Protein AF-X1Q4P9-F1 (afdb_monomer_lite)

Radius of gyration: 25.53 Å; chains: 1; bounding box: 65×40×71 Å

Sequence (264 aa):
RLEMVFVMDPQKDYAVISCSINGQGNSVVSRQYSDYQLISGNWVPTIILMERYEADSNKLLAYDLWNITTIDVNVPEADSFDVSYEDDALIEYRSYLTDEPVMYRYSDIVDTDLLLAERLAFAASEGTQPQNCATISLKYVVSQLGKDVTDSQLAQLVTEPNNNTSLYEMKQFAQDLGLFCRAVKTDIQTLRDLDGCQIILHIPSENHFVVLAGIDNEYVRTIDLASNQFYYRTDLAFFGMDWTEGTALLISNQSIELQGNFTE

Organism: NCBI:txid412755

Secondary structure (DSSP, 8-state):
--EEEEEEEGGGTTEEEEEEEEEETTEEEEEEEEEEEEETTEEEEEEEEEEEEETTT--EEEEEEEE------SPPPTTS---PPPTT-EEEE--SSSSS-EEEE--SSS-HHHHHHHHHHHHHTTTTS---HHHHHHHHHHHHTT----HHHHGGG-BTTTTB--HHHHHHHHHHTT-EEEEEE--HHHHHT--S-EEEEEEGGGTEEEEEEEE-SSEEEEE-TTSSEEEEEEEHHHHHHHSTT-EEEEEESS-----SS-B-

pLDDT: mean 92.3, std 6.84, range [60.09, 98.44]

Structure (mmCIF, N/CA/C/O backbone):
data_AF-X1Q4P9-F1
#
_entry.id   AF-X1Q4P9-F1
#
loop_
_atom_site.group_PDB
_atom_site.id
_atom_site.type_symbol
_atom_site.label_atom_id
_atom_site.label_alt_id
_atom_site.label_comp_id
_atom_site.label_asym_id
_atom_site.label_entity_id
_atom_site.label_seq_id
_atom_site.pdbx_PDB_ins_code
_atom_site.Cartn_x
_atom_site.Cartn_y
_atom_site.Cartn_z
_atom_site.occupancy
_atom_site.B_iso_or_equiv
_atom_site.auth_seq_id
_atom_site.auth_comp_id
_atom_site.auth_asym_id
_atom_site.auth_atom_id
_atom_site.pdbx_PDB_model_num
ATOM 1 N N . ARG A 1 1 ? 21.608 20.231 -16.762 1.00 60.09 1 ARG A N 1
ATOM 2 C CA . ARG A 1 1 ? 20.731 19.904 -17.912 1.00 60.09 1 ARG A CA 1
ATOM 3 C C . ARG A 1 1 ? 21.139 18.522 -18.373 1.00 60.09 1 ARG A C 1
ATOM 5 O O . ARG A 1 1 ? 22.332 18.325 -18.542 1.00 60.09 1 ARG A O 1
ATOM 12 N N . LEU A 1 2 ? 20.197 17.588 -18.478 1.00 80.69 2 LEU A N 1
ATOM 13 C CA . LEU A 1 2 ? 20.491 16.257 -18.994 1.00 80.69 2 LEU A CA 1
ATOM 14 C C . LEU A 1 2 ? 20.621 16.344 -20.518 1.00 80.69 2 LEU A C 1
ATOM 16 O O . LEU A 1 2 ? 19.744 16.893 -21.184 1.00 80.69 2 LEU A O 1
ATOM 20 N N . GLU A 1 3 ? 21.740 15.872 -21.042 1.00 88.12 3 GLU A N 1
ATOM 21 C CA . GLU A 1 3 ? 22.052 15.785 -22.460 1.00 88.12 3 GLU A CA 1
ATOM 22 C C . GLU A 1 3 ? 22.316 14.321 -22.800 1.00 88.12 3 GLU A C 1
ATOM 24 O O . GLU A 1 3 ? 23.049 13.626 -22.095 1.00 88.12 3 GLU A O 1
ATOM 29 N N . MET A 1 4 ? 21.689 13.852 -23.874 1.00 93.19 4 MET A N 1
ATOM 30 C CA . MET A 1 4 ? 21.851 12.495 -24.382 1.00 93.19 4 MET A CA 1
ATOM 31 C C . MET A 1 4 ? 22.292 12.573 -25.836 1.00 93.19 4 MET A C 1
ATOM 33 O O . MET A 1 4 ? 21.653 13.252 -26.640 1.00 93.19 4 MET A O 1
ATOM 37 N N . VAL A 1 5 ? 23.373 11.874 -26.166 1.00 94.75 5 VAL A N 1
ATOM 38 C CA . VAL A 1 5 ? 23.905 11.769 -27.528 1.00 94.75 5 VAL A CA 1
ATOM 39 C C . VAL A 1 5 ? 23.837 10.312 -27.949 1.00 94.75 5 VAL A C 1
ATOM 41 O O . VAL A 1 5 ? 24.246 9.430 -27.196 1.00 94.75 5 VAL A O 1
ATOM 44 N N . PHE A 1 6 ? 23.330 10.069 -29.152 1.00 97.00 6 PHE A N 1
ATOM 45 C CA . PHE A 1 6 ? 23.204 8.740 -29.738 1.00 97.00 6 PHE A CA 1
ATOM 46 C C . PHE A 1 6 ? 23.969 8.690 -31.053 1.00 97.00 6 PHE A C 1
ATOM 48 O O . PHE A 1 6 ? 23.870 9.607 -31.870 1.00 97.00 6 PHE A O 1
ATOM 55 N N . VAL A 1 7 ? 24.694 7.598 -31.272 1.00 97.50 7 VAL A N 1
ATOM 56 C CA . VAL A 1 7 ? 25.267 7.257 -32.573 1.00 97.50 7 VAL A CA 1
ATOM 57 C C . VAL A 1 7 ? 24.498 6.060 -33.110 1.00 97.50 7 VAL A C 1
ATOM 59 O O . VAL A 1 7 ? 24.318 5.068 -32.405 1.00 97.50 7 VAL A O 1
ATOM 62 N N . MET A 1 8 ? 24.022 6.166 -34.347 1.00 97.62 8 MET A N 1
ATOM 63 C CA . MET A 1 8 ? 23.146 5.182 -34.986 1.00 97.62 8 MET A CA 1
ATOM 64 C C . MET A 1 8 ? 23.785 4.648 -36.269 1.00 97.62 8 MET A C 1
ATOM 66 O O . MET A 1 8 ? 24.456 5.397 -36.982 1.00 97.62 8 MET A O 1
ATOM 70 N N . ASP A 1 9 ? 23.560 3.370 -36.570 1.00 96.25 9 ASP A N 1
ATOM 71 C CA . ASP A 1 9 ? 24.035 2.719 -37.793 1.00 96.25 9 ASP A CA 1
ATOM 72 C C . ASP A 1 9 ? 22.918 2.670 -38.856 1.00 96.25 9 ASP A C 1
ATOM 74 O O . ASP A 1 9 ? 21.986 1.868 -38.731 1.00 96.25 9 ASP A O 1
ATOM 78 N N . PRO A 1 10 ? 22.988 3.480 -39.932 1.00 95.69 10 PRO A N 1
ATOM 79 C CA . PRO A 1 10 ? 21.953 3.506 -40.966 1.00 95.69 10 PRO A CA 1
ATOM 80 C C . PRO A 1 10 ? 21.849 2.190 -41.751 1.00 95.69 10 PRO A C 1
ATOM 82 O O . PRO A 1 10 ? 20.840 1.956 -42.409 1.00 95.69 10 PRO A O 1
ATOM 85 N N . GLN A 1 11 ? 22.860 1.316 -41.697 1.00 95.31 11 GLN A N 1
ATOM 86 C CA . GLN A 1 11 ? 22.804 -0.002 -42.340 1.00 95.31 11 GLN A CA 1
ATOM 87 C C . GLN A 1 11 ? 22.020 -1.026 -41.512 1.00 95.31 11 GLN A C 1
ATOM 89 O O . GLN A 1 11 ? 21.660 -2.082 -42.031 1.00 95.31 11 GLN A O 1
ATOM 94 N N . LYS A 1 12 ? 21.748 -0.719 -40.239 1.00 94.44 12 LYS A N 1
ATOM 95 C CA . LYS A 1 12 ? 20.998 -1.566 -39.306 1.00 94.44 12 LYS A CA 1
ATOM 96 C C . LYS A 1 12 ? 19.707 -0.895 -38.859 1.00 94.44 12 LYS A C 1
ATOM 98 O O . LYS A 1 12 ? 19.393 -0.890 -37.676 1.00 94.44 12 LYS A O 1
ATOM 103 N N . ASP A 1 13 ? 18.999 -0.280 -39.803 1.00 94.69 13 ASP A N 1
ATOM 104 C CA . ASP A 1 13 ? 17.748 0.442 -39.535 1.00 94.69 13 ASP A CA 1
ATOM 105 C C . ASP A 1 13 ? 17.888 1.463 -38.389 1.00 94.69 13 ASP A C 1
ATOM 107 O O . ASP A 1 13 ? 17.067 1.557 -37.483 1.00 94.69 13 ASP A O 1
ATOM 111 N N . TYR A 1 14 ? 19.007 2.197 -38.398 1.00 95.31 14 TYR A N 1
ATOM 112 C CA . TYR A 1 14 ? 19.355 3.186 -37.376 1.00 95.31 14 TYR A CA 1
ATOM 113 C C . TYR A 1 14 ? 19.480 2.621 -35.948 1.00 95.31 14 TYR A C 1
ATOM 115 O O . TYR A 1 14 ? 19.329 3.363 -34.976 1.00 95.31 14 TYR A O 1
ATOM 123 N N . ALA A 1 15 ? 19.839 1.341 -35.794 1.00 95.81 15 ALA A N 1
ATOM 124 C CA . ALA A 1 15 ? 20.172 0.767 -34.492 1.00 95.81 15 ALA A CA 1
ATOM 125 C C . ALA A 1 15 ? 21.277 1.572 -33.776 1.00 95.81 15 ALA A C 1
ATOM 127 O O . ALA A 1 15 ? 22.268 1.992 -34.383 1.00 95.81 15 ALA A O 1
ATOM 128 N N . VAL A 1 16 ? 21.103 1.791 -32.469 1.00 96.62 16 VAL A N 1
ATOM 129 C CA . VAL A 1 16 ? 21.986 2.630 -31.637 1.00 96.62 16 VAL A CA 1
ATOM 130 C C . VAL A 1 16 ? 23.292 1.907 -31.328 1.00 96.62 16 VAL A C 1
ATOM 132 O O . VAL A 1 16 ? 23.294 1.052 -30.463 1.00 96.62 16 VAL A O 1
ATOM 135 N N . ILE A 1 17 ? 24.418 2.294 -31.925 1.00 97.44 17 ILE A N 1
ATOM 136 C CA . ILE A 1 17 ? 25.733 1.678 -31.653 1.00 97.44 17 ILE A CA 1
ATOM 137 C C . ILE A 1 17 ? 26.437 2.262 -30.424 1.00 97.44 17 ILE A C 1
ATOM 139 O O . ILE A 1 17 ? 27.263 1.599 -29.797 1.00 97.44 17 ILE A O 1
ATOM 143 N N . SER A 1 18 ? 26.098 3.493 -30.039 1.00 97.06 18 SER A N 1
ATOM 144 C CA . SER A 1 18 ? 26.528 4.054 -28.761 1.00 97.06 18 SER A CA 1
ATOM 145 C C . SER A 1 18 ? 25.582 5.133 -28.249 1.00 97.06 18 SER A C 1
ATOM 147 O O . SER A 1 18 ? 24.869 5.790 -29.010 1.00 97.06 18 SER A O 1
ATOM 149 N N . CYS A 1 19 ? 25.574 5.309 -26.933 1.00 96.31 19 CYS A N 1
ATOM 150 C CA . CYS A 1 19 ? 24.825 6.349 -26.245 1.00 96.31 19 CYS A CA 1
ATOM 151 C C . CYS A 1 19 ? 25.685 6.937 -25.125 1.00 96.31 19 CYS A C 1
ATOM 153 O O . CYS A 1 19 ? 26.252 6.185 -24.336 1.00 96.31 19 CYS A O 1
ATOM 155 N N . SER A 1 20 ? 25.749 8.262 -25.021 1.00 93.56 20 SER A N 1
ATOM 156 C CA . SER A 1 20 ? 26.347 8.944 -23.872 1.00 93.56 20 SER A CA 1
ATOM 157 C C . SER A 1 20 ? 25.333 9.858 -23.201 1.00 93.56 20 SER A C 1
ATOM 159 O O . SER A 1 20 ? 24.661 10.638 -23.879 1.00 93.56 20 SER A O 1
ATOM 161 N N . ILE A 1 21 ? 25.255 9.788 -21.875 1.00 92.38 21 ILE A N 1
ATOM 162 C CA . ILE A 1 21 ? 24.364 10.601 -21.049 1.00 92.38 21 ILE A CA 1
ATOM 163 C C . ILE A 1 21 ? 25.215 11.464 -20.119 1.00 92.38 21 ILE A C 1
ATOM 165 O O . ILE A 1 21 ? 25.918 10.948 -19.248 1.00 92.38 21 ILE A O 1
ATOM 169 N N . ASN A 1 22 ? 25.100 12.780 -20.288 1.00 84.75 22 ASN A N 1
ATOM 170 C CA . ASN A 1 22 ? 25.705 13.798 -19.437 1.00 84.75 22 ASN A CA 1
ATOM 171 C C . ASN A 1 22 ? 24.588 14.464 -18.634 1.00 84.75 22 ASN A C 1
ATOM 173 O O . ASN A 1 22 ? 23.683 15.052 -19.223 1.00 84.75 22 ASN A O 1
ATOM 177 N N . GLY A 1 23 ? 24.606 14.411 -17.301 1.00 67.06 23 GLY A N 1
ATOM 178 C CA . GLY A 1 23 ? 23.594 15.174 -16.557 1.00 67.06 23 GLY A CA 1
ATOM 179 C C . GLY A 1 23 ? 23.322 14.815 -15.108 1.00 67.06 23 GLY A C 1
ATOM 180 O O . GLY A 1 23 ? 22.549 15.537 -14.481 1.00 67.06 23 GLY A O 1
ATOM 181 N N . GLN A 1 24 ? 23.924 13.757 -14.563 1.00 60.53 24 GLN A N 1
ATOM 182 C CA . GLN A 1 24 ? 23.785 13.415 -13.146 1.00 60.53 24 GLN A CA 1
ATOM 183 C C . GLN A 1 24 ? 25.126 13.586 -12.420 1.00 60.53 24 GLN A C 1
ATOM 185 O O . GLN A 1 24 ? 26.024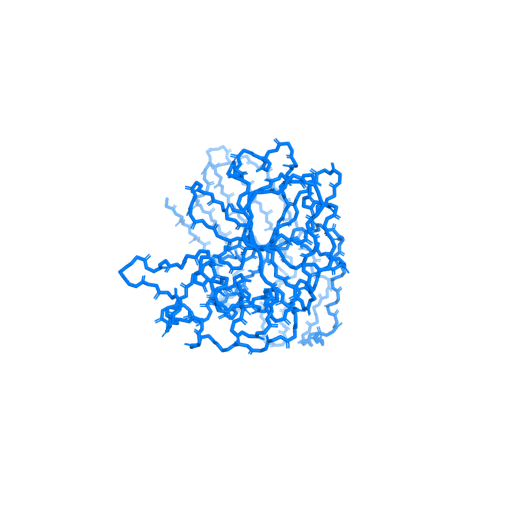 12.749 -12.523 1.00 60.53 24 GLN A O 1
ATOM 190 N N . GLY A 1 25 ? 25.264 14.696 -11.685 1.00 72.69 25 GLY A N 1
ATOM 191 C CA . GLY A 1 25 ? 26.474 15.018 -10.920 1.00 72.69 25 GLY A CA 1
ATOM 192 C C . GLY A 1 25 ? 27.724 15.198 -11.792 1.00 72.69 25 GLY A C 1
ATOM 193 O O . GLY A 1 25 ? 27.625 15.583 -12.954 1.00 72.69 25 GLY A O 1
ATOM 194 N N . ASN A 1 26 ? 28.903 14.906 -11.229 1.00 84.06 26 ASN A N 1
ATOM 195 C CA . ASN A 1 26 ? 30.188 14.930 -11.942 1.00 84.06 26 ASN A CA 1
ATOM 196 C C . ASN A 1 26 ? 30.464 13.602 -12.676 1.00 84.06 26 ASN A C 1
ATOM 198 O O . ASN A 1 26 ? 31.550 13.036 -12.559 1.00 84.06 26 ASN A O 1
ATOM 202 N N . SER A 1 27 ? 29.458 13.039 -13.355 1.00 88.56 27 SER A N 1
ATOM 203 C CA . SER A 1 27 ? 29.601 11.743 -14.023 1.00 88.56 27 SER A CA 1
ATOM 204 C C . SER A 1 27 ? 28.997 11.699 -15.423 1.00 88.56 27 SER A C 1
ATOM 206 O O . SER A 1 27 ? 27.989 12.349 -15.711 1.00 88.56 27 SER A O 1
ATOM 208 N N . VAL A 1 28 ? 29.637 10.904 -16.277 1.00 92.31 28 VAL A N 1
ATOM 209 C CA . VAL A 1 28 ? 29.232 10.603 -17.651 1.00 92.31 28 VAL A CA 1
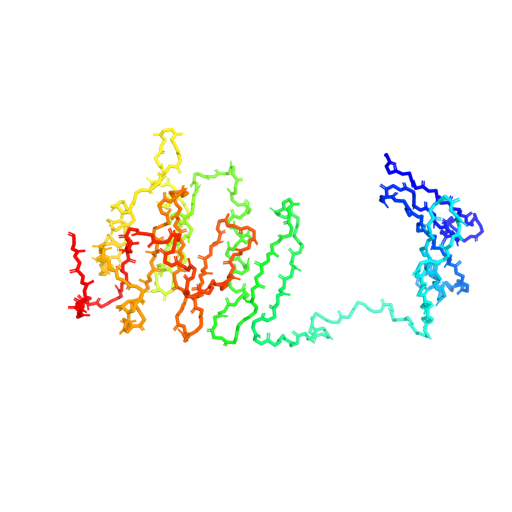ATOM 210 C C . VAL A 1 28 ? 28.992 9.108 -17.753 1.00 92.31 28 VAL A C 1
ATOM 212 O O . VAL A 1 28 ? 29.856 8.320 -17.371 1.00 92.31 28 VAL A O 1
ATOM 215 N N . VAL A 1 29 ? 27.836 8.705 -18.278 1.00 94.25 29 VAL A N 1
ATOM 216 C CA . VAL A 1 29 ? 27.556 7.295 -18.583 1.00 94.25 29 VAL A CA 1
ATOM 217 C C . VAL A 1 29 ? 27.666 7.090 -20.085 1.00 94.25 29 VAL A C 1
ATOM 219 O O . VAL A 1 29 ? 26.977 7.761 -20.850 1.00 94.25 29 VAL A O 1
ATOM 222 N N . SER A 1 30 ? 28.515 6.156 -20.496 1.00 95.12 30 SER A N 1
ATOM 223 C CA . SER A 1 30 ? 28.696 5.710 -21.874 1.00 95.12 30 SER A CA 1
ATOM 224 C C . SER A 1 30 ? 28.170 4.286 -22.016 1.00 95.12 30 SER A C 1
ATOM 226 O O . SER A 1 30 ? 28.408 3.440 -21.155 1.00 95.12 30 SER A O 1
ATOM 228 N N . ARG A 1 31 ? 27.450 4.015 -23.100 1.00 97.44 31 ARG A N 1
ATOM 229 C CA . ARG A 1 31 ? 27.011 2.676 -23.491 1.00 97.44 31 ARG A CA 1
ATOM 230 C C . ARG A 1 31 ? 27.449 2.406 -24.918 1.00 97.44 31 ARG A C 1
ATOM 232 O O . ARG A 1 31 ? 27.240 3.253 -25.787 1.00 97.44 31 ARG A O 1
ATOM 239 N N . GLN A 1 32 ? 28.026 1.239 -25.158 1.00 98.00 32 GLN A N 1
ATOM 240 C CA . GLN A 1 32 ? 28.379 0.752 -26.487 1.00 98.00 32 GLN A CA 1
ATOM 241 C C . GLN A 1 32 ? 27.643 -0.552 -26.757 1.00 98.00 32 GLN A C 1
ATOM 243 O O . GLN A 1 32 ? 27.576 -1.426 -25.894 1.00 98.00 32 GLN A O 1
ATOM 248 N N . TYR A 1 33 ? 27.114 -0.671 -27.966 1.00 97.94 33 TYR A N 1
ATOM 249 C CA . TYR A 1 33 ? 26.314 -1.801 -28.406 1.00 97.94 33 TYR A CA 1
ATOM 250 C C . TYR A 1 33 ? 26.989 -2.417 -29.626 1.00 97.94 33 TYR A C 1
ATOM 252 O O . TYR A 1 33 ? 27.337 -1.719 -30.582 1.00 97.94 33 TYR A O 1
ATOM 260 N N . SER A 1 34 ? 27.223 -3.723 -29.588 1.00 97.38 34 SER A N 1
ATOM 261 C CA . SER A 1 34 ? 27.970 -4.419 -30.634 1.00 97.38 34 SER A CA 1
ATOM 262 C C . SER A 1 34 ? 27.474 -5.849 -30.836 1.00 97.38 34 SER A C 1
ATOM 264 O O . SER A 1 34 ? 26.566 -6.305 -30.142 1.00 97.38 34 SER A O 1
ATOM 266 N N . ASP A 1 35 ? 28.047 -6.514 -31.843 1.00 96.88 35 ASP A N 1
ATOM 267 C CA . ASP A 1 35 ? 27.696 -7.879 -32.257 1.00 96.88 35 ASP A CA 1
ATOM 268 C C . ASP A 1 35 ? 26.198 -8.056 -32.574 1.00 96.88 35 ASP A C 1
ATOM 270 O O . ASP A 1 35 ? 25.504 -8.955 -32.120 1.00 96.88 35 ASP A O 1
ATOM 274 N N . TYR A 1 36 ? 25.667 -7.129 -33.370 1.00 96.75 36 TYR A N 1
ATOM 275 C CA . TYR A 1 36 ? 24.258 -7.128 -33.742 1.00 96.75 36 TYR A CA 1
ATOM 276 C C . TYR A 1 36 ? 23.827 -8.380 -34.501 1.00 96.75 36 TYR A C 1
ATOM 278 O O . TYR A 1 36 ? 24.425 -8.739 -35.518 1.00 96.75 36 TYR A O 1
ATOM 286 N N . GLN A 1 37 ? 22.693 -8.934 -34.085 1.00 95.50 37 GLN A N 1
ATOM 287 C CA . GLN A 1 37 ? 22.006 -10.022 -34.768 1.00 95.50 37 GLN A CA 1
ATOM 288 C C . GLN A 1 37 ? 20.609 -9.578 -35.207 1.00 95.50 37 GLN A C 1
ATOM 290 O O . GLN A 1 37 ? 19.938 -8.811 -34.517 1.00 95.50 37 GLN A O 1
ATOM 295 N N . LEU A 1 38 ? 20.175 -10.046 -36.379 1.00 94.69 38 LEU A N 1
ATOM 296 C CA . LEU A 1 38 ? 18.825 -9.801 -36.878 1.00 94.69 38 LEU A CA 1
ATOM 297 C C . LEU A 1 38 ? 17.886 -10.875 -36.321 1.00 94.69 38 LEU A C 1
ATOM 299 O O . LEU A 1 38 ? 17.948 -12.031 -36.740 1.00 94.69 38 LEU A O 1
ATOM 303 N N . ILE A 1 39 ? 17.022 -10.493 -35.384 1.00 92.88 39 ILE A N 1
ATOM 304 C CA . ILE A 1 39 ? 16.156 -11.401 -34.629 1.00 92.88 39 ILE A CA 1
ATOM 305 C C . ILE A 1 39 ? 14.706 -10.941 -34.772 1.00 92.88 39 ILE A C 1
ATOM 307 O O . ILE A 1 39 ? 14.357 -9.819 -34.408 1.00 92.88 39 ILE A O 1
ATOM 311 N N . SER A 1 40 ? 13.858 -11.791 -35.362 1.00 90.31 40 SER A N 1
ATOM 312 C CA . SER A 1 40 ? 12.459 -11.464 -35.695 1.00 90.31 40 SER A CA 1
ATOM 313 C C . SER A 1 40 ? 12.292 -10.111 -36.405 1.00 90.31 40 SER A C 1
ATOM 315 O O . SER A 1 40 ? 11.351 -9.370 -36.146 1.00 90.31 40 SER A O 1
ATOM 317 N N . GLY A 1 41 ? 13.232 -9.779 -37.297 1.00 91.38 41 GLY A N 1
ATOM 318 C CA . GLY A 1 41 ? 13.230 -8.527 -38.061 1.00 91.38 41 GLY A CA 1
ATOM 319 C C . GLY A 1 41 ? 13.812 -7.309 -37.335 1.00 91.38 41 GLY A C 1
ATOM 320 O O . GLY A 1 41 ? 13.908 -6.257 -37.954 1.00 91.38 41 GLY A O 1
ATOM 321 N N . ASN A 1 42 ? 14.251 -7.444 -36.080 1.00 91.88 42 ASN A N 1
ATOM 322 C CA . ASN A 1 42 ? 14.853 -6.363 -35.300 1.00 91.88 42 ASN A CA 1
ATOM 323 C C . ASN A 1 42 ? 16.364 -6.573 -35.144 1.00 91.88 42 ASN A C 1
ATOM 325 O O . ASN A 1 42 ? 16.823 -7.691 -34.909 1.00 91.88 42 ASN A O 1
ATOM 329 N N . TRP A 1 43 ? 17.146 -5.500 -35.251 1.00 95.75 43 TRP A N 1
ATOM 330 C CA . TRP A 1 43 ? 18.579 -5.530 -34.960 1.00 95.75 43 TRP A CA 1
ATOM 331 C C . TRP A 1 43 ? 18.811 -5.445 -33.451 1.00 95.75 43 TRP A C 1
ATOM 333 O O . TRP A 1 43 ? 18.624 -4.389 -32.851 1.00 95.75 43 TRP A O 1
ATOM 343 N N . VAL A 1 44 ? 19.250 -6.547 -32.842 1.00 95.06 44 VAL A N 1
ATOM 344 C CA . VAL A 1 44 ? 19.484 -6.645 -31.394 1.00 95.06 44 VAL A CA 1
ATOM 345 C C . VAL A 1 44 ? 20.986 -6.771 -31.123 1.00 95.06 44 VAL A C 1
ATOM 347 O O . VAL A 1 44 ? 21.619 -7.648 -31.715 1.00 95.06 44 VAL A O 1
ATOM 350 N N . PRO A 1 45 ? 21.592 -5.921 -30.272 1.00 97.00 45 PRO A N 1
ATOM 351 C CA . PRO A 1 45 ? 22.986 -6.091 -29.875 1.00 97.00 45 PRO A CA 1
ATOM 352 C C . PRO A 1 45 ? 23.111 -7.254 -28.891 1.00 97.00 45 PRO A C 1
ATOM 354 O O . PRO A 1 45 ? 22.349 -7.320 -27.929 1.00 97.00 45 PRO A O 1
ATOM 357 N N . THR A 1 46 ? 24.079 -8.144 -29.094 1.00 97.12 46 THR A N 1
ATOM 358 C CA . THR A 1 46 ? 24.372 -9.225 -28.136 1.00 97.12 46 THR A CA 1
ATOM 359 C C . THR A 1 46 ? 25.461 -8.841 -27.141 1.00 97.12 46 THR A C 1
ATOM 361 O O . THR A 1 46 ? 25.590 -9.478 -26.100 1.00 97.12 46 THR A O 1
ATOM 364 N N . ILE A 1 47 ? 26.224 -7.777 -27.407 1.00 97.75 47 ILE A N 1
ATOM 365 C CA . ILE A 1 47 ? 27.238 -7.261 -26.488 1.00 97.75 47 ILE A CA 1
ATOM 366 C C . ILE A 1 47 ? 26.901 -5.820 -26.119 1.00 97.75 47 ILE A C 1
ATOM 368 O O . ILE A 1 47 ? 26.825 -4.949 -26.991 1.00 97.75 47 ILE A O 1
ATOM 372 N N . ILE A 1 48 ? 26.755 -5.563 -24.818 1.00 98.06 48 ILE A N 1
ATOM 373 C CA . ILE A 1 48 ? 26.494 -4.231 -24.265 1.00 98.06 48 ILE A CA 1
ATOM 374 C C . ILE A 1 48 ? 27.576 -3.908 -23.239 1.00 98.06 48 ILE A C 1
ATOM 376 O O . ILE A 1 48 ? 27.658 -4.546 -22.195 1.00 98.06 48 ILE A O 1
ATOM 380 N N . LEU A 1 49 ? 28.396 -2.903 -23.528 1.00 97.88 49 LEU A N 1
ATOM 381 C CA . LEU A 1 49 ? 29.363 -2.351 -22.584 1.00 97.88 49 LEU A CA 1
ATOM 382 C C . LEU A 1 49 ? 28.785 -1.071 -21.992 1.00 97.88 49 LEU A C 1
ATOM 384 O O . LEU A 1 49 ? 28.433 -0.151 -22.728 1.00 97.88 49 LEU A O 1
ATOM 388 N N . MET A 1 50 ? 28.709 -0.999 -20.670 1.00 97.69 50 MET A N 1
ATOM 389 C CA . MET A 1 50 ? 28.294 0.189 -19.938 1.00 97.69 50 MET A CA 1
ATOM 390 C C . MET A 1 50 ? 29.452 0.669 -19.080 1.00 97.69 50 MET A C 1
ATOM 392 O O . MET A 1 50 ? 30.030 -0.099 -18.322 1.00 97.69 50 MET A O 1
ATOM 396 N N . GLU A 1 51 ? 29.779 1.947 -19.172 1.00 96.75 51 GLU A N 1
ATOM 397 C CA . GLU A 1 51 ? 30.881 2.553 -18.438 1.00 96.75 51 GLU A CA 1
ATOM 398 C C . GLU A 1 51 ? 30.421 3.868 -17.828 1.00 96.75 51 GLU A C 1
ATOM 400 O O . GLU A 1 51 ? 29.710 4.657 -18.453 1.00 96.75 51 GLU A O 1
ATOM 405 N N . ARG A 1 52 ? 30.845 4.125 -16.595 1.00 95.19 52 ARG A N 1
ATOM 406 C CA . ARG A 1 52 ? 30.626 5.398 -15.917 1.00 95.19 52 ARG A CA 1
ATOM 407 C C . ARG A 1 52 ? 31.965 6.045 -15.636 1.00 95.19 52 ARG A C 1
ATOM 409 O O . ARG A 1 52 ? 32.802 5.445 -14.968 1.00 95.19 52 ARG A O 1
ATOM 416 N N . TYR A 1 53 ? 32.126 7.281 -16.074 1.00 94.19 53 TYR A N 1
ATOM 417 C CA . TYR A 1 53 ? 33.328 8.082 -15.900 1.00 94.19 53 TYR A CA 1
ATOM 418 C C . TYR A 1 53 ? 33.054 9.288 -15.003 1.00 94.19 53 TYR A C 1
ATOM 420 O O . TYR A 1 53 ? 31.935 9.795 -14.966 1.00 94.19 53 TYR A O 1
ATOM 428 N N . GLU A 1 54 ? 34.073 9.760 -14.294 1.00 92.88 54 GLU A N 1
ATOM 429 C CA . GLU A 1 54 ? 34.084 11.095 -13.696 1.00 92.88 54 GLU A CA 1
ATOM 430 C C . GLU A 1 54 ? 34.285 12.132 -14.807 1.00 92.88 54 GLU A C 1
ATOM 432 O O . GLU A 1 54 ? 35.206 11.986 -15.613 1.00 92.88 54 GLU A O 1
ATOM 437 N N . ALA A 1 55 ? 33.430 13.156 -14.878 1.00 87.50 55 ALA A N 1
ATOM 438 C CA . ALA A 1 55 ? 33.366 14.024 -16.058 1.00 87.50 55 ALA A CA 1
ATOM 439 C C . ALA A 1 55 ? 34.631 14.880 -16.246 1.00 87.50 55 ALA A C 1
ATOM 441 O O . ALA A 1 55 ? 35.091 15.048 -17.373 1.00 87.50 55 ALA A O 1
ATOM 442 N N . ASP A 1 56 ? 35.221 15.372 -15.152 1.00 88.25 56 ASP A N 1
ATOM 443 C CA . ASP A 1 56 ? 36.386 16.266 -15.212 1.00 88.25 56 ASP A CA 1
ATOM 444 C C . ASP A 1 56 ? 37.706 15.534 -15.489 1.00 88.25 56 ASP A C 1
ATOM 446 O O . ASP A 1 56 ? 38.573 16.037 -16.204 1.00 88.25 56 ASP A O 1
ATOM 450 N N . SER A 1 57 ? 37.891 14.353 -14.893 1.00 91.94 57 SER A N 1
ATOM 451 C CA . SER A 1 57 ? 39.160 13.615 -14.944 1.00 91.94 57 SER A CA 1
ATOM 452 C C . SER A 1 57 ? 39.168 12.487 -15.974 1.00 91.94 57 SER A C 1
ATOM 454 O O . SER A 1 57 ? 40.222 11.905 -16.237 1.00 91.94 57 SER A O 1
ATOM 456 N N . ASN A 1 58 ? 37.999 12.148 -16.530 1.00 90.44 58 ASN A N 1
ATOM 457 C CA . ASN A 1 58 ? 37.775 10.965 -17.357 1.00 90.44 58 ASN A CA 1
ATOM 458 C C . ASN A 1 58 ? 38.186 9.649 -16.662 1.00 90.44 58 ASN A C 1
ATOM 460 O O . ASN A 1 58 ? 38.530 8.657 -17.307 1.00 90.44 58 ASN A O 1
ATOM 464 N N . LYS A 1 59 ? 38.185 9.627 -15.325 1.00 94.38 59 LYS A N 1
ATOM 465 C CA . LYS A 1 59 ? 38.472 8.424 -14.544 1.00 94.38 59 LYS A CA 1
ATOM 466 C C . LYS A 1 59 ? 37.288 7.464 -14.622 1.00 94.38 59 LYS A C 1
ATOM 468 O O . LYS A 1 59 ? 36.171 7.846 -14.287 1.00 94.38 59 LYS A O 1
ATOM 473 N N . LEU A 1 60 ? 37.538 6.206 -14.980 1.00 95.94 60 LEU A N 1
ATOM 474 C CA . LEU A 1 60 ? 36.526 5.150 -14.915 1.00 95.94 60 LEU A CA 1
ATOM 475 C C . LEU A 1 60 ? 36.116 4.899 -13.452 1.00 95.94 60 LEU A C 1
ATOM 477 O O . LEU A 1 60 ? 36.952 4.596 -12.599 1.00 95.94 60 LEU A O 1
ATOM 481 N N . LEU A 1 61 ? 34.825 5.043 -13.169 1.00 94.06 61 LEU A N 1
ATOM 482 C CA . LEU A 1 61 ? 34.211 4.854 -11.854 1.00 94.06 61 LEU A CA 1
ATOM 483 C C . LEU A 1 61 ? 33.544 3.484 -11.718 1.00 94.06 61 LEU A C 1
ATOM 485 O O . LEU A 1 61 ? 33.530 2.923 -10.627 1.00 94.06 61 LEU A O 1
ATOM 489 N N . ALA A 1 62 ? 32.947 2.977 -12.796 1.00 94.50 62 ALA A N 1
ATOM 490 C CA . ALA A 1 62 ? 32.299 1.669 -12.845 1.00 94.50 62 ALA A CA 1
ATOM 491 C C . ALA A 1 62 ? 32.198 1.189 -14.296 1.00 94.50 62 ALA A C 1
ATOM 493 O O . ALA A 1 62 ? 32.116 2.018 -15.204 1.00 94.50 62 ALA A O 1
ATOM 494 N N . TYR A 1 63 ? 32.157 -0.125 -14.500 1.00 96.56 63 TYR A N 1
ATOM 495 C CA . TYR A 1 63 ? 31.805 -0.717 -15.785 1.00 96.56 63 TYR A CA 1
ATOM 496 C C . TYR A 1 63 ? 30.994 -1.996 -15.585 1.00 96.56 63 TYR A C 1
ATOM 498 O O . TYR A 1 63 ? 31.091 -2.636 -14.538 1.00 96.56 63 TYR A O 1
ATOM 506 N N . ASP A 1 64 ? 30.219 -2.346 -16.601 1.00 97.50 64 ASP A N 1
ATOM 507 C CA . ASP A 1 64 ? 29.491 -3.601 -16.708 1.00 97.50 64 ASP A CA 1
ATOM 508 C C . ASP A 1 64 ? 29.507 -4.062 -18.174 1.00 97.50 64 ASP A C 1
ATOM 510 O O . ASP A 1 64 ? 29.501 -3.236 -19.091 1.00 97.50 64 ASP A O 1
ATOM 514 N N . LEU A 1 65 ? 29.571 -5.373 -18.398 1.00 97.31 65 LEU A N 1
ATOM 515 C CA . LEU A 1 65 ? 29.631 -5.977 -19.727 1.00 97.31 65 LEU A CA 1
ATOM 516 C C . LEU A 1 65 ? 28.614 -7.105 -19.814 1.00 97.31 65 LEU A C 1
ATOM 518 O O . LEU A 1 65 ? 28.773 -8.155 -19.192 1.00 97.31 65 LEU A O 1
ATOM 522 N N . TRP A 1 66 ? 27.599 -6.907 -20.641 1.00 97.50 66 TRP A N 1
ATOM 523 C CA . TRP A 1 66 ? 26.598 -7.923 -20.912 1.00 97.50 66 TRP A CA 1
ATOM 524 C C . TRP A 1 66 ? 26.965 -8.657 -22.191 1.00 97.50 66 TRP A C 1
ATOM 526 O O . TRP A 1 66 ? 27.215 -8.034 -23.223 1.00 97.50 66 TRP A O 1
ATOM 536 N N . ASN A 1 67 ? 26.986 -9.984 -22.105 1.00 97.25 67 ASN A N 1
ATOM 537 C CA . ASN A 1 67 ? 27.137 -10.878 -23.243 1.00 97.25 67 ASN A CA 1
ATOM 538 C C . ASN A 1 67 ? 25.900 -11.777 -23.321 1.00 97.25 67 ASN A C 1
ATOM 540 O O . ASN A 1 67 ? 25.741 -12.714 -22.537 1.00 97.25 67 ASN A O 1
ATOM 544 N N . ILE A 1 68 ? 25.009 -11.441 -24.243 1.00 95.38 68 ILE A N 1
ATOM 545 C CA . ILE A 1 68 ? 23.741 -12.115 -24.477 1.00 95.38 68 ILE A CA 1
ATOM 546 C C . ILE A 1 68 ? 24.012 -13.298 -25.404 1.00 95.38 68 ILE A C 1
ATOM 548 O O . ILE A 1 68 ? 24.268 -13.144 -26.595 1.00 95.38 68 ILE A O 1
ATOM 552 N N . THR A 1 69 ? 23.961 -14.500 -24.841 1.00 93.00 69 THR A N 1
ATOM 553 C CA . THR A 1 69 ? 24.298 -15.741 -25.552 1.00 93.00 69 THR A CA 1
ATOM 554 C C . THR A 1 69 ? 23.123 -16.335 -26.318 1.00 93.00 69 THR A C 1
ATOM 556 O O . THR A 1 69 ? 23.327 -17.089 -27.268 1.00 93.00 69 THR A O 1
ATOM 559 N N . THR A 1 70 ? 21.896 -16.021 -25.902 1.00 89.75 70 THR A N 1
ATOM 560 C CA . THR A 1 70 ? 20.656 -16.533 -26.490 1.00 89.75 70 THR A CA 1
ATOM 561 C C . THR A 1 70 ? 19.561 -15.482 -26.381 1.00 89.75 70 THR A C 1
ATOM 563 O O . THR A 1 70 ? 19.514 -14.725 -25.413 1.00 89.75 70 THR A O 1
ATOM 566 N N . ILE A 1 71 ? 18.699 -15.424 -27.395 1.00 88.50 71 ILE A N 1
ATOM 567 C CA . ILE A 1 71 ? 17.528 -14.549 -27.431 1.00 88.50 71 ILE A CA 1
ATOM 568 C C . ILE A 1 71 ? 16.347 -15.408 -27.870 1.00 88.50 71 ILE A C 1
ATOM 570 O O . ILE A 1 71 ? 16.372 -15.979 -28.962 1.00 88.50 71 ILE A O 1
ATOM 574 N N . ASP A 1 72 ? 15.337 -15.505 -27.009 1.00 86.81 72 ASP A N 1
ATOM 575 C CA . ASP A 1 72 ? 14.046 -16.095 -27.346 1.00 86.81 72 ASP A CA 1
ATOM 576 C C . ASP A 1 72 ? 13.077 -14.976 -27.743 1.00 86.81 72 ASP A C 1
ATOM 578 O O . ASP A 1 72 ? 12.995 -13.937 -27.089 1.00 86.81 72 ASP A O 1
ATOM 582 N N . VAL A 1 73 ? 12.389 -15.175 -28.862 1.00 87.38 73 VAL A N 1
ATOM 583 C CA . VAL A 1 73 ? 11.429 -14.221 -29.436 1.00 87.38 73 VAL A CA 1
ATOM 584 C C . VAL A 1 73 ? 9.992 -14.566 -29.088 1.00 87.38 73 VAL A C 1
ATOM 586 O O . VAL A 1 73 ? 9.083 -13.799 -29.407 1.00 87.38 73 VAL A O 1
ATOM 589 N N . ASN A 1 74 ? 9.775 -15.731 -28.484 1.00 86.12 74 ASN A N 1
ATOM 590 C CA . ASN A 1 74 ? 8.474 -16.099 -27.977 1.00 86.12 74 ASN A CA 1
ATOM 591 C C . ASN A 1 74 ? 8.173 -15.220 -26.769 1.00 86.12 74 ASN A C 1
ATOM 593 O O . ASN A 1 74 ? 9.003 -15.075 -25.873 1.00 86.12 74 ASN A O 1
ATOM 597 N N . VAL A 1 75 ? 6.978 -14.629 -26.761 1.00 79.62 75 VAL A N 1
ATOM 598 C CA . VAL A 1 75 ? 6.455 -13.991 -25.555 1.00 79.62 75 VAL A CA 1
ATOM 599 C C . VAL A 1 75 ? 6.364 -15.095 -24.505 1.00 79.62 75 VAL A C 1
ATOM 601 O O . VAL A 1 75 ? 5.654 -16.074 -24.757 1.00 79.62 75 VAL A O 1
ATOM 604 N N . PRO A 1 76 ? 7.098 -14.992 -23.387 1.00 79.94 76 PRO A N 1
ATOM 605 C CA . PRO A 1 76 ? 7.032 -16.008 -22.352 1.00 79.94 76 PRO A CA 1
ATOM 606 C C . PRO A 1 76 ? 5.585 -16.112 -21.857 1.00 79.94 76 PRO A C 1
ATOM 608 O O . PRO A 1 76 ? 4.878 -15.100 -21.800 1.00 79.94 76 PRO A O 1
ATOM 611 N N . GLU A 1 77 ? 5.113 -17.326 -21.566 1.00 80.38 77 GLU A N 1
ATOM 612 C CA . GLU A 1 77 ? 3.764 -17.506 -21.021 1.00 80.38 77 GLU A CA 1
ATOM 613 C C . GLU A 1 77 ? 3.637 -16.695 -19.721 1.00 80.38 77 GLU A C 1
ATOM 615 O O . GLU A 1 77 ? 4.629 -16.477 -19.022 1.00 80.38 77 GLU A O 1
ATOM 620 N N . ALA A 1 78 ? 2.449 -16.177 -19.403 1.00 69.25 78 ALA A N 1
ATOM 621 C CA . ALA A 1 78 ? 2.291 -15.275 -18.256 1.00 69.25 78 ALA A CA 1
ATOM 622 C C . ALA A 1 78 ? 2.735 -15.918 -16.924 1.00 69.25 78 ALA A C 1
ATOM 624 O O . ALA A 1 78 ? 3.167 -15.216 -16.019 1.00 69.25 78 ALA A O 1
ATOM 625 N N . ASP A 1 79 ? 2.668 -17.245 -16.839 1.00 73.12 79 ASP A N 1
ATOM 626 C CA . ASP A 1 79 ? 3.098 -18.094 -15.727 1.00 73.12 79 ASP A CA 1
ATOM 627 C C . ASP A 1 79 ? 4.565 -18.561 -15.816 1.00 73.12 79 ASP A C 1
ATOM 629 O O . ASP A 1 79 ? 5.077 -19.174 -14.884 1.00 73.12 79 ASP A O 1
ATOM 633 N N . SER A 1 80 ? 5.276 -18.257 -16.906 1.00 72.31 80 SER A N 1
ATOM 634 C CA . SER A 1 80 ? 6.704 -18.584 -17.055 1.00 72.31 80 SER A CA 1
ATOM 635 C C . SER A 1 80 ? 7.632 -17.666 -16.247 1.00 72.31 80 SER A C 1
ATOM 637 O O . SER A 1 80 ? 8.805 -17.990 -16.052 1.00 72.31 80 SER A O 1
ATOM 639 N N . PHE A 1 81 ? 7.102 -16.546 -15.750 1.00 66.94 81 PHE A N 1
ATOM 640 C CA . PHE A 1 81 ? 7.749 -15.681 -14.771 1.00 66.94 81 PHE A CA 1
ATOM 641 C C . PHE A 1 81 ? 7.064 -15.846 -13.418 1.00 66.94 81 PHE A C 1
ATOM 643 O O . PHE A 1 81 ? 6.183 -15.070 -13.060 1.00 66.94 81 PHE A O 1
ATOM 650 N N . ASP A 1 82 ? 7.499 -16.848 -12.661 1.00 69.31 82 ASP A N 1
ATOM 651 C CA . ASP A 1 82 ? 7.200 -16.927 -11.236 1.00 69.31 82 ASP A CA 1
ATOM 652 C C . ASP A 1 82 ? 8.357 -16.291 -10.460 1.00 69.31 82 ASP A C 1
ATOM 654 O O . ASP A 1 82 ? 9.503 -16.752 -10.519 1.00 69.31 82 ASP A O 1
ATOM 658 N N . VAL A 1 83 ? 8.068 -15.186 -9.779 1.00 73.31 83 VAL A N 1
ATOM 659 C CA . VAL A 1 83 ? 9.009 -14.540 -8.869 1.00 73.31 83 VAL A CA 1
ATOM 660 C C . VAL A 1 83 ? 8.480 -14.762 -7.467 1.00 73.31 83 VAL A C 1
ATOM 662 O O . VAL A 1 83 ? 7.626 -14.023 -6.989 1.00 73.31 83 VAL A O 1
ATOM 665 N N . SER A 1 84 ? 9.007 -15.782 -6.798 1.00 81.75 84 SER A N 1
ATOM 666 C CA . SER A 1 84 ? 8.762 -15.950 -5.372 1.00 81.75 84 SER A CA 1
ATOM 667 C C . SER A 1 84 ? 9.484 -14.840 -4.614 1.00 81.75 84 SER A C 1
ATOM 669 O O . SER A 1 84 ? 10.699 -14.663 -4.753 1.00 81.75 84 SER A O 1
ATOM 671 N N . TYR A 1 85 ? 8.736 -14.090 -3.816 1.00 87.38 85 TYR A N 1
ATOM 672 C CA . TYR A 1 85 ? 9.282 -13.054 -2.955 1.00 87.38 85 TYR A CA 1
ATOM 673 C C . TYR A 1 85 ? 9.550 -13.623 -1.564 1.00 87.38 85 TYR A C 1
ATOM 675 O O . TYR A 1 85 ? 8.808 -14.467 -1.065 1.00 87.38 85 TYR A O 1
ATOM 683 N N . GLU A 1 86 ? 10.624 -13.164 -0.931 1.00 91.88 86 GLU A N 1
ATOM 684 C CA . GLU A 1 86 ? 10.799 -13.380 0.503 1.00 91.88 86 GLU A CA 1
ATOM 685 C C . GLU A 1 86 ? 9.818 -12.479 1.267 1.00 91.88 86 GLU A C 1
ATOM 687 O O . GLU A 1 86 ? 9.541 -11.357 0.830 1.00 91.88 86 GLU A O 1
ATOM 692 N N . ASP A 1 87 ? 9.311 -12.943 2.413 1.00 91.62 87 ASP A N 1
ATOM 693 C CA . ASP A 1 87 ? 8.523 -12.103 3.322 1.00 91.62 87 ASP A CA 1
ATOM 694 C C . ASP A 1 87 ? 9.282 -10.798 3.622 1.00 91.62 87 ASP A C 1
ATOM 696 O O . ASP A 1 87 ? 10.508 -10.776 3.772 1.00 91.62 87 ASP A O 1
ATOM 700 N N . ASP A 1 88 ? 8.551 -9.686 3.650 1.00 91.44 88 ASP A N 1
ATOM 701 C CA . ASP A 1 88 ? 9.072 -8.325 3.773 1.00 91.44 88 ASP A CA 1
ATOM 702 C C . ASP A 1 88 ? 9.939 -7.807 2.601 1.00 91.44 88 ASP A C 1
ATOM 704 O O . ASP A 1 88 ? 10.456 -6.681 2.690 1.00 91.44 88 ASP A O 1
ATOM 708 N N . ALA A 1 89 ? 10.065 -8.528 1.478 1.00 94.31 89 ALA A N 1
ATOM 709 C CA . ALA A 1 89 ? 10.701 -7.998 0.268 1.00 94.31 89 ALA A CA 1
ATOM 710 C C . ALA A 1 89 ? 10.008 -6.706 -0.195 1.00 94.31 89 ALA A C 1
ATOM 712 O O . ALA A 1 89 ? 8.786 -6.647 -0.311 1.00 94.31 89 ALA A O 1
ATOM 713 N N . LEU A 1 90 ? 10.788 -5.651 -0.457 1.00 95.94 90 LEU A N 1
ATOM 714 C CA . LEU A 1 90 ? 10.250 -4.394 -0.979 1.00 95.94 90 LEU A CA 1
ATOM 715 C C . LEU A 1 90 ? 10.035 -4.518 -2.487 1.00 95.94 90 LEU A C 1
ATOM 717 O O . LEU A 1 90 ? 10.993 -4.715 -3.235 1.00 95.94 90 LEU A O 1
ATOM 721 N N . ILE A 1 91 ? 8.791 -4.342 -2.915 1.00 95.19 91 ILE A N 1
ATOM 722 C CA . ILE A 1 91 ? 8.383 -4.367 -4.314 1.00 95.19 91 ILE A CA 1
ATOM 723 C C . ILE A 1 91 ? 8.111 -2.937 -4.778 1.00 95.19 91 ILE A C 1
ATOM 725 O O . ILE A 1 91 ? 7.421 -2.183 -4.094 1.00 95.19 91 ILE A O 1
ATOM 729 N N . GLU A 1 92 ? 8.648 -2.573 -5.943 1.00 96.56 92 GLU A N 1
ATOM 730 C CA . GLU A 1 92 ? 8.328 -1.339 -6.668 1.00 96.56 92 GLU A CA 1
ATOM 731 C C . GLU A 1 92 ? 7.561 -1.716 -7.940 1.00 96.56 92 GLU A C 1
ATOM 733 O O . GLU A 1 92 ? 8.088 -2.410 -8.811 1.00 96.56 92 GLU A O 1
ATOM 738 N N . TYR A 1 93 ? 6.321 -1.248 -8.060 1.00 93.62 93 TYR A N 1
ATOM 739 C CA . TYR A 1 93 ? 5.450 -1.510 -9.199 1.00 93.62 93 TYR A CA 1
ATOM 740 C C . TYR A 1 93 ? 5.158 -0.218 -9.965 1.00 93.62 93 TYR A C 1
ATOM 742 O O . TYR A 1 93 ? 4.665 0.766 -9.410 1.00 93.62 93 TYR A O 1
ATOM 750 N N . ARG A 1 94 ? 5.444 -0.219 -11.271 1.00 94.19 94 ARG A N 1
ATOM 751 C CA . ARG A 1 94 ? 5.173 0.914 -12.166 1.00 94.19 94 ARG A CA 1
ATOM 752 C C . ARG A 1 94 ? 3.895 0.671 -12.954 1.00 94.19 94 ARG A C 1
ATOM 754 O O . ARG A 1 94 ? 3.824 -0.264 -13.746 1.00 94.19 94 ARG A O 1
ATOM 761 N N . SER A 1 95 ? 2.922 1.556 -12.765 1.00 91.00 95 SER A N 1
ATOM 762 C CA . SER A 1 95 ? 1.654 1.576 -13.493 1.00 91.00 95 SER A CA 1
ATOM 763 C C . SER A 1 95 ? 1.532 2.845 -14.332 1.00 91.00 95 SER A C 1
ATOM 765 O O . SER A 1 95 ? 2.181 3.843 -14.048 1.00 91.00 95 SER A O 1
ATOM 767 N N . TYR A 1 96 ? 0.669 2.826 -15.347 1.00 91.25 96 TYR A N 1
ATOM 768 C CA . TYR A 1 96 ? 0.237 4.038 -16.056 1.00 91.25 96 TYR A CA 1
ATOM 769 C C . TYR A 1 96 ? -0.886 4.785 -15.316 1.00 91.25 96 TYR A C 1
ATOM 771 O O . TYR A 1 96 ? -1.288 5.861 -15.749 1.00 91.25 96 TYR A O 1
ATOM 779 N N . LEU A 1 97 ? -1.426 4.191 -14.245 1.00 90.62 97 LEU A N 1
ATOM 780 C CA . LEU A 1 97 ? -2.490 4.767 -13.417 1.00 90.62 97 LEU A CA 1
ATOM 781 C C . LEU A 1 97 ? -1.958 5.702 -12.324 1.00 90.62 97 LEU A C 1
ATOM 783 O O . LEU A 1 97 ? -2.739 6.432 -11.727 1.00 90.62 97 LEU A O 1
ATOM 787 N N . THR A 1 98 ? -0.656 5.664 -12.038 1.00 89.88 98 THR A N 1
ATOM 788 C CA . THR A 1 98 ? -0.007 6.480 -11.007 1.00 89.88 98 THR A CA 1
ATOM 789 C C . THR A 1 98 ? 1.183 7.220 -11.608 1.00 89.88 98 THR A C 1
ATOM 791 O O . THR A 1 98 ? 1.911 6.660 -12.426 1.00 89.88 98 THR A O 1
ATOM 794 N N . ASP A 1 99 ? 1.401 8.472 -11.201 1.00 89.06 99 ASP A N 1
ATOM 795 C CA . ASP A 1 99 ? 2.533 9.278 -11.692 1.00 89.06 99 ASP A CA 1
ATOM 796 C C . ASP A 1 99 ? 3.888 8.756 -11.184 1.00 89.06 99 ASP A C 1
ATOM 798 O O . ASP A 1 99 ? 4.908 8.849 -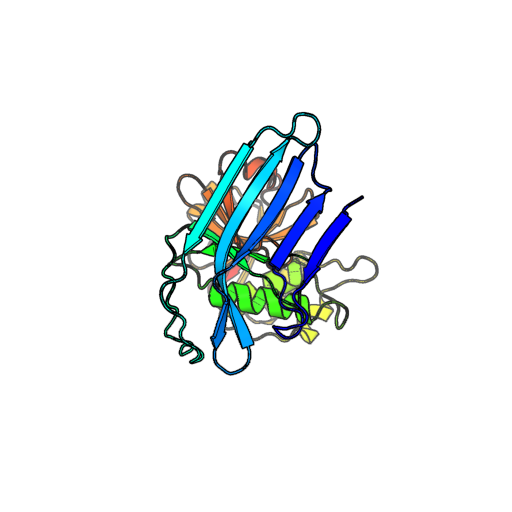11.867 1.00 89.06 99 ASP A O 1
ATOM 802 N N . GLU A 1 100 ? 3.884 8.177 -9.984 1.00 92.75 100 GLU A N 1
ATOM 803 C CA . GLU A 1 100 ? 5.040 7.572 -9.332 1.00 92.75 100 GLU A CA 1
ATOM 804 C C . GLU A 1 100 ? 4.812 6.064 -9.135 1.00 92.75 100 GLU A C 1
ATOM 806 O O . GLU A 1 100 ? 3.662 5.602 -9.128 1.00 92.75 100 GLU A O 1
ATOM 811 N N . PRO A 1 101 ? 5.881 5.267 -8.963 1.00 94.50 101 PRO A N 1
ATOM 812 C CA . PRO A 1 101 ? 5.746 3.857 -8.629 1.00 94.50 101 PRO A CA 1
ATOM 813 C C . PRO A 1 101 ? 5.009 3.660 -7.303 1.00 94.50 101 PRO A C 1
ATOM 815 O O . PRO A 1 101 ? 5.244 4.389 -6.335 1.00 94.50 101 PRO A O 1
ATOM 818 N N . VAL A 1 102 ? 4.167 2.631 -7.239 1.00 96.88 102 VAL A N 1
ATOM 819 C CA . VAL A 1 102 ? 3.606 2.160 -5.970 1.00 96.88 102 VAL A CA 1
ATOM 820 C C . VAL A 1 102 ? 4.550 1.133 -5.353 1.00 96.88 102 VAL A C 1
ATOM 822 O O . VAL A 1 102 ? 5.182 0.346 -6.055 1.00 96.88 102 VAL A O 1
ATOM 825 N N . MET A 1 103 ? 4.674 1.160 -4.034 1.00 97.50 103 MET A N 1
ATOM 826 C CA . MET A 1 103 ? 5.604 0.355 -3.263 1.00 97.50 103 MET A CA 1
ATOM 827 C C . MET A 1 103 ? 4.881 -0.379 -2.142 1.00 97.50 103 MET A C 1
ATOM 829 O O . MET A 1 103 ? 4.026 0.187 -1.457 1.00 97.50 103 MET A O 1
ATOM 833 N N . TYR A 1 104 ? 5.272 -1.626 -1.911 1.00 97.19 104 TYR A N 1
ATOM 834 C CA . TYR A 1 104 ? 4.759 -2.434 -0.811 1.00 97.19 104 TYR A CA 1
ATOM 835 C C . TYR A 1 104 ? 5.783 -3.462 -0.353 1.00 97.19 104 TYR A C 1
ATOM 837 O O . TYR A 1 104 ? 6.693 -3.824 -1.097 1.00 97.19 104 TYR A O 1
ATOM 845 N N . ARG A 1 105 ? 5.641 -3.926 0.887 1.00 95.94 105 ARG A N 1
ATOM 846 C CA . ARG A 1 105 ? 6.360 -5.106 1.368 1.00 95.94 105 ARG A CA 1
ATOM 847 C C . ARG A 1 105 ? 5.542 -6.352 1.078 1.00 95.94 105 ARG A C 1
ATOM 849 O O . ARG A 1 105 ? 4.381 -6.406 1.454 1.00 95.94 105 ARG A O 1
ATOM 856 N N . TYR A 1 106 ? 6.123 -7.337 0.412 1.00 94.88 106 TYR A N 1
ATOM 857 C CA . TYR A 1 106 ? 5.463 -8.623 0.229 1.00 94.88 106 TYR A CA 1
ATOM 858 C C . TYR A 1 106 ? 5.186 -9.288 1.589 1.00 94.88 106 TYR A C 1
ATOM 860 O O . TYR A 1 106 ? 5.958 -9.106 2.535 1.00 94.88 106 TYR A O 1
ATOM 868 N N . SER A 1 107 ? 4.084 -10.033 1.692 1.00 92.94 107 SER A N 1
ATOM 869 C CA . SER A 1 107 ? 3.783 -10.834 2.874 1.00 92.94 107 SER A CA 1
ATOM 870 C C . SER A 1 107 ? 3.044 -12.114 2.521 1.00 92.94 107 SER A C 1
ATOM 872 O O . SER A 1 107 ? 2.112 -12.088 1.727 1.00 92.94 107 SER A O 1
ATOM 874 N N . ASP A 1 108 ? 3.402 -13.211 3.187 1.00 89.19 108 ASP A N 1
ATOM 875 C CA . ASP A 1 108 ? 2.723 -14.506 3.019 1.00 89.19 108 ASP A CA 1
ATOM 876 C C . ASP A 1 108 ? 1.366 -14.586 3.746 1.00 89.19 108 ASP A C 1
ATOM 878 O O . ASP A 1 108 ? 0.613 -15.547 3.580 1.00 89.19 108 ASP A O 1
ATOM 882 N N . ILE A 1 109 ? 1.064 -13.610 4.608 1.00 89.19 109 ILE A N 1
ATOM 883 C CA . ILE A 1 109 ? -0.131 -13.608 5.469 1.00 89.19 109 ILE A CA 1
ATOM 884 C C . ILE A 1 109 ? -1.204 -12.662 4.922 1.00 89.19 109 ILE A C 1
ATOM 886 O O . ILE A 1 109 ? -2.397 -12.940 5.038 1.00 89.19 109 ILE A O 1
ATOM 890 N N . VAL A 1 110 ? -0.782 -11.534 4.353 1.00 91.44 110 VAL A N 1
ATOM 891 C CA . VAL A 1 110 ? -1.670 -10.518 3.783 1.00 91.44 110 VAL A CA 1
ATOM 892 C C . VAL A 1 110 ? -1.661 -10.670 2.270 1.00 91.44 110 VAL A C 1
ATOM 894 O O . VAL A 1 110 ? -0.594 -10.702 1.672 1.00 91.44 110 VAL A O 1
ATOM 897 N N . ASP A 1 111 ? -2.838 -10.712 1.651 1.00 93.88 111 ASP A N 1
ATOM 898 C CA . ASP A 1 111 ? -2.974 -10.776 0.194 1.00 93.88 111 ASP A CA 1
ATOM 899 C C . ASP A 1 111 ? -2.506 -9.455 -0.447 1.00 93.88 111 ASP A C 1
ATOM 901 O O . ASP A 1 111 ? -3.268 -8.497 -0.607 1.00 93.88 111 ASP A O 1
ATOM 905 N N . THR A 1 112 ? -1.210 -9.368 -0.760 1.00 94.38 112 THR A N 1
ATOM 906 C CA . THR A 1 112 ? -0.617 -8.151 -1.328 1.00 94.38 112 THR A CA 1
ATOM 907 C C . THR A 1 112 ? -1.040 -7.897 -2.769 1.00 94.38 112 THR A C 1
ATOM 909 O O . THR A 1 112 ? -0.994 -6.748 -3.208 1.00 94.38 112 THR A O 1
ATOM 912 N N . ASP A 1 113 ? -1.494 -8.926 -3.486 1.00 93.06 113 ASP A N 1
ATOM 913 C CA . ASP A 1 113 ? -2.025 -8.782 -4.842 1.00 93.06 113 ASP A CA 1
ATOM 914 C C . ASP A 1 113 ? -3.389 -8.091 -4.805 1.00 93.06 113 ASP A C 1
ATOM 916 O O . ASP A 1 113 ? -3.636 -7.156 -5.575 1.00 93.06 113 ASP A O 1
ATOM 920 N N . LEU A 1 114 ? -4.244 -8.471 -3.850 1.00 94.81 114 LEU A N 1
ATOM 921 C CA . LEU A 1 114 ? -5.486 -7.757 -3.570 1.00 94.81 114 LEU A CA 1
ATOM 922 C C . LEU A 1 114 ? -5.211 -6.301 -3.177 1.00 94.81 114 LEU A C 1
ATOM 924 O O . LEU A 1 114 ? -5.855 -5.396 -3.706 1.00 94.81 114 LEU A O 1
ATOM 928 N N . LEU A 1 115 ? -4.241 -6.049 -2.291 1.00 96.94 115 LEU A N 1
ATOM 929 C CA . LEU A 1 115 ? -3.889 -4.678 -1.902 1.00 96.94 115 LEU A CA 1
ATOM 930 C C . LEU A 1 115 ? -3.399 -3.840 -3.085 1.00 96.94 115 LEU A C 1
ATOM 932 O O . LEU A 1 115 ? -3.792 -2.679 -3.218 1.00 96.94 115 LEU A O 1
ATOM 936 N N . LEU A 1 116 ? -2.572 -4.419 -3.959 1.00 96.44 116 LEU A N 1
ATOM 937 C CA . LEU A 1 116 ? -2.120 -3.753 -5.176 1.00 96.44 116 LEU A CA 1
ATOM 938 C C . LEU A 1 116 ? -3.307 -3.432 -6.093 1.00 96.44 116 LEU A C 1
ATOM 940 O O . LEU A 1 116 ? -3.405 -2.312 -6.595 1.00 96.44 116 LEU A O 1
ATOM 944 N N . ALA A 1 117 ? -4.231 -4.376 -6.278 1.00 95.75 117 ALA A N 1
ATOM 945 C CA . ALA A 1 117 ? -5.436 -4.161 -7.072 1.00 95.75 117 ALA A CA 1
ATOM 946 C C . ALA A 1 117 ? -6.310 -3.029 -6.501 1.00 95.75 117 ALA A C 1
ATOM 948 O O . ALA A 1 117 ? -6.709 -2.138 -7.250 1.00 95.75 117 ALA A O 1
ATOM 949 N N . GLU A 1 118 ? -6.546 -3.005 -5.185 1.00 95.69 118 GLU A N 1
ATOM 950 C CA . GLU A 1 118 ? -7.304 -1.940 -4.512 1.00 95.69 118 GLU A CA 1
ATOM 951 C C . GLU A 1 118 ? -6.601 -0.577 -4.620 1.00 95.69 118 GLU A C 1
ATOM 953 O O . GLU A 1 118 ? -7.241 0.432 -4.927 1.00 95.69 118 GLU A O 1
ATOM 958 N N . ARG A 1 119 ? -5.270 -0.530 -4.456 1.00 97.00 119 ARG A N 1
ATOM 959 C CA . ARG A 1 119 ? -4.473 0.698 -4.624 1.00 97.00 119 ARG A CA 1
ATOM 960 C C . ARG A 1 119 ? -4.578 1.255 -6.043 1.00 97.00 119 ARG A C 1
ATOM 962 O O . ARG A 1 119 ? -4.694 2.471 -6.220 1.00 97.00 119 ARG A O 1
ATOM 969 N N . LEU A 1 120 ? -4.503 0.386 -7.051 1.00 96.44 120 LEU A N 1
ATOM 970 C CA . LEU A 1 120 ? -4.609 0.768 -8.459 1.00 96.44 120 LEU A CA 1
ATOM 971 C C . LEU A 1 120 ? -6.035 1.193 -8.825 1.00 96.44 120 LEU A C 1
ATOM 973 O O . LEU A 1 120 ? -6.202 2.158 -9.569 1.00 96.44 120 LEU A O 1
ATOM 977 N N . ALA A 1 121 ? -7.052 0.526 -8.275 1.00 94.38 121 ALA A N 1
ATOM 978 C CA . ALA A 1 121 ? -8.447 0.923 -8.435 1.00 94.38 121 ALA A CA 1
ATOM 979 C C . ALA A 1 121 ? -8.706 2.311 -7.830 1.00 94.38 121 ALA A C 1
ATOM 981 O O . ALA A 1 121 ? -9.317 3.148 -8.490 1.00 94.38 121 ALA A O 1
ATOM 982 N N . PHE A 1 122 ? -8.172 2.582 -6.632 1.00 94.75 122 PHE A N 1
ATOM 983 C CA . PHE A 1 122 ? -8.251 3.894 -5.987 1.00 94.75 122 PHE A CA 1
ATOM 984 C C . PHE A 1 122 ? -7.590 4.998 -6.824 1.00 94.75 122 PHE A C 1
ATOM 986 O O . PHE A 1 122 ? -8.180 6.061 -7.003 1.00 94.75 122 PHE A O 1
ATOM 993 N N . ALA A 1 123 ? -6.406 4.742 -7.396 1.00 94.62 123 ALA A N 1
ATOM 994 C CA . ALA A 1 123 ? -5.763 5.681 -8.324 1.00 94.62 123 ALA A CA 1
ATOM 995 C C . ALA A 1 123 ? -6.608 5.922 -9.582 1.00 94.62 123 ALA A C 1
ATOM 997 O O . ALA A 1 123 ? -6.776 7.059 -10.014 1.00 94.62 123 ALA A O 1
ATOM 998 N N . ALA A 1 124 ? -7.171 4.864 -10.167 1.00 93.38 124 ALA A N 1
ATOM 999 C CA . ALA A 1 124 ? -7.968 4.972 -11.386 1.00 93.38 124 ALA A CA 1
ATOM 1000 C C . ALA A 1 124 ? -9.251 5.806 -11.205 1.00 93.38 124 ALA A C 1
ATOM 1002 O O . ALA A 1 124 ? -9.751 6.371 -12.180 1.00 93.38 124 ALA A O 1
ATOM 1003 N N . SER A 1 125 ? -9.792 5.888 -9.986 1.00 91.19 125 SER A N 1
ATOM 1004 C CA . SER A 1 125 ? -10.976 6.692 -9.666 1.00 91.19 125 SER A CA 1
ATOM 1005 C C . SER A 1 125 ? -10.671 8.140 -9.269 1.00 91.19 125 SER A C 1
ATOM 1007 O O . SER A 1 125 ? -11.614 8.925 -9.098 1.00 91.19 125 SER A O 1
ATOM 1009 N N . GLU A 1 126 ? -9.396 8.531 -9.157 1.00 87.88 126 GLU A N 1
ATOM 1010 C CA . GLU A 1 126 ? -9.021 9.905 -8.815 1.00 87.88 126 GLU A CA 1
ATOM 1011 C C . GLU A 1 126 ? -9.590 10.906 -9.832 1.00 87.88 126 GLU A C 1
ATOM 1013 O O . GLU A 1 126 ? -9.583 10.699 -11.045 1.00 87.88 126 GLU A O 1
ATOM 1018 N N . GLY A 1 127 ? -10.168 11.997 -9.324 1.00 84.75 127 GLY A N 1
ATOM 1019 C CA . GLY A 1 127 ? -10.814 13.028 -10.143 1.00 84.75 127 GLY A CA 1
ATOM 1020 C C . GLY A 1 127 ? -12.181 12.648 -10.728 1.00 84.75 127 GLY A C 1
ATOM 1021 O O . GLY A 1 127 ? -12.853 13.521 -11.276 1.00 84.75 127 GLY A O 1
ATOM 1022 N N . THR A 1 128 ? -12.629 11.395 -10.588 1.00 88.12 128 THR A N 1
ATOM 1023 C CA . THR A 1 128 ? -13.956 10.957 -11.063 1.00 88.12 128 THR A CA 1
ATOM 1024 C C . THR A 1 128 ? -15.023 11.063 -9.972 1.00 88.12 128 THR A C 1
ATOM 1026 O O . THR A 1 128 ? -16.163 11.432 -10.255 1.00 88.12 128 THR A O 1
ATOM 1029 N N . GLN A 1 129 ? -14.663 10.772 -8.721 1.00 89.06 129 GLN A N 1
ATOM 1030 C CA . GLN A 1 129 ? -15.564 10.842 -7.568 1.00 89.06 129 GLN A CA 1
ATOM 1031 C C . GLN A 1 129 ? -14.812 11.278 -6.300 1.00 89.06 129 GLN A C 1
ATOM 1033 O O . GLN A 1 129 ? -13.610 11.020 -6.199 1.00 89.06 129 GLN A O 1
ATOM 1038 N N . PRO A 1 130 ? -15.488 11.927 -5.332 1.00 93.88 130 PRO A N 1
ATOM 1039 C CA . PRO A 1 130 ? -14.886 12.258 -4.045 1.00 93.88 130 PRO A CA 1
ATOM 1040 C C . PRO A 1 130 ? -14.405 11.002 -3.313 1.00 93.88 130 PRO A C 1
ATOM 1042 O O . PRO A 1 130 ? -15.176 10.068 -3.100 1.00 93.88 130 PRO A O 1
ATOM 1045 N N . GLN A 1 131 ? -13.136 10.998 -2.916 1.00 94.88 131 GLN A N 1
ATOM 1046 C CA . GLN A 1 131 ? -12.510 9.915 -2.163 1.00 94.88 131 GLN A CA 1
ATOM 1047 C C . GLN A 1 131 ? -11.320 10.448 -1.355 1.00 94.88 131 GLN A C 1
ATOM 1049 O O . GLN A 1 131 ? -10.735 11.476 -1.696 1.00 94.88 131 GLN A O 1
ATOM 1054 N N . ASN A 1 132 ? -10.976 9.757 -0.272 1.00 95.81 132 ASN A N 1
ATOM 1055 C CA . ASN A 1 132 ? -9.852 10.067 0.616 1.00 95.81 132 ASN A CA 1
ATOM 1056 C C . ASN A 1 132 ? -9.375 8.811 1.381 1.00 95.81 132 ASN A C 1
ATOM 1058 O O . ASN A 1 132 ? -9.965 7.731 1.263 1.00 95.81 132 ASN A O 1
ATOM 1062 N N . CYS A 1 133 ? -8.334 8.960 2.206 1.00 96.75 133 CYS A N 1
ATOM 1063 C CA . CYS A 1 133 ? -7.741 7.882 3.007 1.00 96.75 133 CYS A CA 1
ATOM 1064 C C . CYS A 1 133 ? -8.734 7.160 3.934 1.00 96.75 133 CYS A C 1
ATOM 1066 O O . CYS A 1 133 ? -8.675 5.937 4.068 1.00 96.75 133 CYS A O 1
ATOM 1068 N N . ALA A 1 134 ? -9.695 7.882 4.514 1.00 97.56 134 ALA A N 1
ATOM 1069 C CA . ALA A 1 134 ? -10.757 7.299 5.328 1.00 97.56 134 ALA A CA 1
ATOM 1070 C C . ALA A 1 134 ? -11.667 6.387 4.498 1.00 97.56 134 ALA A C 1
ATOM 1072 O O . ALA A 1 134 ? -11.923 5.252 4.896 1.00 97.56 134 ALA A O 1
ATOM 1073 N N . THR A 1 135 ? -12.134 6.853 3.335 1.00 97.25 135 THR A N 1
ATOM 1074 C CA . THR A 1 135 ? -13.044 6.070 2.485 1.00 97.25 135 THR A CA 1
ATOM 1075 C C . THR A 1 135 ? -12.407 4.789 1.952 1.00 97.25 135 THR A C 1
ATOM 1077 O O . THR A 1 135 ? -13.053 3.745 2.005 1.00 97.25 135 THR A O 1
ATOM 1080 N N . ILE A 1 136 ? -11.144 4.825 1.507 1.00 97.31 136 ILE A N 1
ATOM 1081 C CA . ILE A 1 136 ? -10.461 3.626 0.996 1.00 97.31 136 ILE A CA 1
ATOM 1082 C C . ILE A 1 136 ? -10.075 2.658 2.122 1.00 97.31 136 ILE A C 1
ATOM 1084 O O . ILE A 1 136 ? -10.262 1.451 1.974 1.00 97.31 136 ILE A O 1
ATOM 1088 N N . SER A 1 137 ? -9.652 3.168 3.286 1.00 98.19 137 SER A N 1
ATOM 1089 C CA . SER A 1 137 ? -9.423 2.340 4.480 1.00 98.19 137 SER A CA 1
ATOM 1090 C C . SER A 1 137 ? -10.708 1.642 4.923 1.00 98.19 137 SER A C 1
ATOM 1092 O O . SER A 1 137 ? -10.702 0.453 5.241 1.00 98.19 137 SER A O 1
ATOM 1094 N N . LEU A 1 138 ? -11.831 2.368 4.904 1.00 98.19 138 LEU A N 1
ATOM 1095 C CA . LEU A 1 138 ? -13.133 1.816 5.249 1.00 98.19 138 LEU A CA 1
ATOM 1096 C C . LEU A 1 138 ? -13.588 0.775 4.227 1.00 98.19 138 LEU A C 1
ATOM 1098 O O . LEU A 1 138 ? -14.006 -0.300 4.643 1.00 98.19 138 LEU A O 1
ATOM 1102 N N . LYS A 1 139 ? -13.465 1.059 2.921 1.00 97.69 139 LYS A N 1
ATOM 1103 C CA . LYS A 1 139 ? -13.778 0.113 1.838 1.00 97.69 139 LYS A CA 1
ATOM 1104 C C . LYS A 1 139 ? -13.038 -1.204 2.030 1.00 97.69 139 LYS A C 1
ATOM 1106 O O . LYS A 1 139 ? -13.664 -2.262 2.055 1.00 97.69 139 LYS A O 1
ATOM 1111 N N . TYR A 1 140 ? -11.725 -1.120 2.236 1.00 97.44 140 TYR A N 1
ATOM 1112 C CA . TYR A 1 140 ? -10.893 -2.286 2.479 1.00 97.44 140 TYR A CA 1
ATOM 1113 C C . TYR A 1 140 ? -11.387 -3.060 3.705 1.00 97.44 140 TYR A C 1
ATOM 1115 O O . TYR A 1 140 ? -11.752 -4.226 3.584 1.00 97.44 140 TYR A O 1
ATOM 1123 N N . VAL A 1 141 ? -11.517 -2.410 4.865 1.00 97.81 141 VAL A N 1
ATOM 1124 C CA . VAL A 1 141 ? -11.932 -3.081 6.107 1.00 97.81 141 VAL A CA 1
ATOM 1125 C C . VAL A 1 141 ? -13.308 -3.743 6.004 1.00 97.81 141 VAL A C 1
ATOM 1127 O O . VAL A 1 141 ? -13.473 -4.886 6.434 1.00 97.81 141 VAL A O 1
ATOM 1130 N N . VAL A 1 142 ? -14.310 -3.068 5.437 1.00 97.75 142 VAL A N 1
ATOM 1131 C CA . VAL A 1 142 ? -15.655 -3.654 5.340 1.00 97.75 142 VAL A CA 1
ATOM 1132 C C . VAL A 1 142 ? -15.696 -4.806 4.330 1.00 97.75 142 VAL A C 1
ATOM 1134 O O . VAL A 1 142 ? -16.398 -5.787 4.584 1.00 97.75 142 VAL A O 1
ATOM 1137 N N . SER A 1 143 ? -14.884 -4.757 3.265 1.00 96.44 143 SER A N 1
ATOM 1138 C CA . SER A 1 143 ? -14.730 -5.870 2.316 1.00 96.44 143 SER A CA 1
ATOM 1139 C C . SER A 1 143 ? -14.126 -7.114 2.975 1.00 96.44 143 SER A C 1
ATOM 1141 O O . SER A 1 143 ? -14.656 -8.211 2.798 1.00 96.44 143 SER A O 1
ATOM 1143 N N . GLN A 1 144 ? -13.120 -6.942 3.846 1.00 95.69 144 GLN A N 1
ATOM 1144 C CA . GLN A 1 144 ? -12.535 -8.034 4.640 1.00 95.69 144 GLN A CA 1
ATOM 1145 C C . GLN A 1 144 ? -13.552 -8.666 5.602 1.00 95.69 144 GLN A C 1
ATOM 1147 O O . GLN A 1 144 ? -13.449 -9.835 5.967 1.00 95.69 144 GLN A O 1
ATOM 1152 N N . LEU A 1 145 ? -14.582 -7.911 5.989 1.00 96.88 145 LEU A N 1
ATOM 1153 C CA . LEU A 1 145 ? -15.697 -8.386 6.807 1.00 96.88 145 LEU A CA 1
ATOM 1154 C C . LEU A 1 145 ? -16.872 -8.924 5.971 1.00 96.88 145 LEU A C 1
ATOM 1156 O O . LEU A 1 145 ? -17.930 -9.227 6.530 1.00 96.88 145 LEU A O 1
ATOM 1160 N N . GLY A 1 146 ? -16.698 -9.075 4.655 1.00 96.25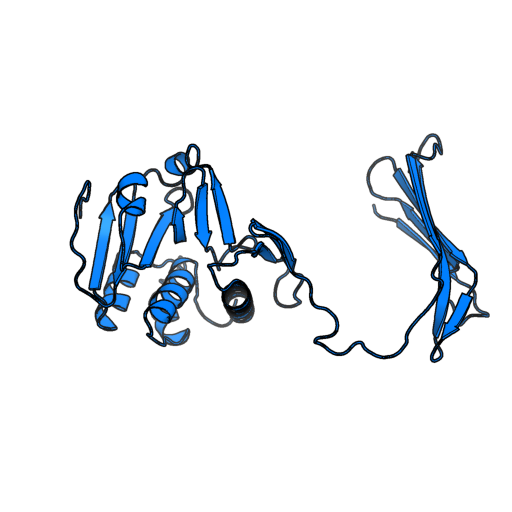 146 GLY A N 1
ATOM 1161 C CA . GLY A 1 146 ? -17.695 -9.630 3.740 1.00 96.25 146 GLY A CA 1
ATOM 1162 C C . GLY A 1 146 ? -18.816 -8.658 3.373 1.00 96.25 146 GLY A C 1
ATOM 1163 O O . GLY A 1 146 ? -19.914 -9.094 3.021 1.00 96.25 146 GLY A O 1
ATOM 1164 N N . LYS A 1 147 ? -18.582 -7.346 3.493 1.00 96.94 147 LYS A N 1
ATOM 1165 C CA . LYS A 1 147 ? -19.512 -6.307 3.038 1.00 96.94 147 LYS A CA 1
ATOM 1166 C C . LYS A 1 147 ? -19.017 -5.725 1.723 1.00 96.94 147 LYS A C 1
ATOM 1168 O O . LYS A 1 147 ? -17.916 -5.193 1.657 1.00 96.94 147 LYS A O 1
ATOM 1173 N N . ASP A 1 148 ? -19.859 -5.789 0.704 1.00 93.75 148 ASP A N 1
ATOM 1174 C CA . ASP A 1 148 ? -19.597 -5.136 -0.573 1.00 93.75 148 ASP A CA 1
ATOM 1175 C C . ASP A 1 148 ? -20.156 -3.707 -0.544 1.00 93.75 148 ASP A C 1
ATOM 1177 O O . ASP A 1 148 ? -21.315 -3.488 -0.171 1.00 93.75 148 ASP A O 1
ATOM 1181 N N . VAL A 1 149 ? -19.315 -2.734 -0.884 1.00 94.75 149 VAL A N 1
ATOM 1182 C CA . VAL A 1 149 ? -19.637 -1.307 -0.841 1.00 94.75 149 VAL A CA 1
ATOM 1183 C C . VAL A 1 149 ? -19.118 -0.643 -2.105 1.00 94.75 149 VAL A C 1
ATOM 1185 O O . VAL A 1 149 ? -17.948 -0.760 -2.462 1.00 94.75 149 VAL A O 1
ATOM 1188 N N . THR A 1 150 ? -19.998 0.109 -2.759 1.00 93.75 150 THR A N 1
ATOM 1189 C CA . THR A 1 150 ? -19.646 0.868 -3.959 1.00 93.75 150 THR A CA 1
ATOM 1190 C C . THR A 1 150 ? -18.959 2.181 -3.605 1.00 93.75 150 THR A C 1
ATOM 1192 O O . THR A 1 150 ? -19.282 2.824 -2.602 1.00 93.75 150 THR A O 1
ATOM 1195 N N . ASP A 1 151 ? -18.081 2.654 -4.485 1.00 92.56 151 ASP A N 1
ATOM 1196 C CA . ASP A 1 151 ? -17.406 3.935 -4.274 1.00 92.56 151 ASP A CA 1
ATOM 1197 C C . ASP A 1 151 ? -18.390 5.113 -4.209 1.00 92.56 151 ASP A C 1
ATOM 1199 O O . ASP A 1 151 ? -18.190 6.052 -3.446 1.00 92.56 151 ASP A O 1
ATOM 1203 N N . SER A 1 152 ? -19.513 5.042 -4.933 1.00 93.12 152 SER A N 1
ATOM 1204 C CA . SER A 1 152 ? -20.563 6.066 -4.870 1.00 93.12 152 SER A CA 1
ATOM 1205 C C . SER A 1 152 ? -21.243 6.153 -3.500 1.00 93.12 152 SER A C 1
ATOM 1207 O O . SER A 1 152 ? -21.724 7.224 -3.135 1.00 93.12 152 SER A O 1
ATOM 1209 N N . GLN A 1 153 ? -21.305 5.056 -2.736 1.00 95.31 153 GLN A N 1
ATOM 1210 C CA . GLN A 1 153 ? -21.786 5.091 -1.350 1.00 95.31 153 GLN A CA 1
ATOM 1211 C C . GLN A 1 153 ? -20.750 5.744 -0.431 1.00 95.31 153 GLN A C 1
ATOM 1213 O O . GLN A 1 153 ? -21.117 6.549 0.419 1.00 95.31 153 GLN A O 1
ATOM 1218 N N . LEU A 1 154 ? -19.465 5.443 -0.627 1.00 95.38 154 LEU A N 1
ATOM 1219 C CA . LEU A 1 154 ? -18.373 6.005 0.175 1.00 95.38 154 LEU A CA 1
ATOM 1220 C C . LEU A 1 154 ? -18.141 7.491 -0.101 1.00 95.38 154 LEU A C 1
ATOM 1222 O O . LEU A 1 154 ? -17.869 8.243 0.829 1.00 95.38 154 LEU A O 1
ATOM 1226 N N . ALA A 1 155 ? -18.321 7.934 -1.345 1.00 94.69 155 ALA A N 1
ATOM 1227 C CA . ALA A 1 155 ? -18.215 9.338 -1.732 1.00 94.69 155 ALA A CA 1
ATOM 1228 C C . ALA A 1 155 ? -19.176 10.246 -0.944 1.00 94.69 155 ALA A C 1
ATOM 1230 O O . ALA A 1 155 ? -18.895 11.427 -0.760 1.00 94.69 155 ALA A O 1
ATOM 1231 N N . GLN A 1 156 ? -20.288 9.705 -0.428 1.00 94.38 156 GLN A N 1
ATOM 1232 C CA . GLN A 1 156 ? -21.230 10.449 0.420 1.00 94.38 156 GLN A CA 1
ATOM 1233 C C . GLN A 1 156 ? -20.652 10.801 1.798 1.00 94.38 156 GLN A C 1
ATOM 1235 O O . GLN A 1 156 ? -21.185 11.682 2.467 1.00 94.38 156 GLN A O 1
ATOM 1240 N N . LEU A 1 157 ? -19.578 10.127 2.222 1.00 95.62 157 LEU A N 1
ATOM 1241 C CA . LEU A 1 157 ? -18.861 10.406 3.468 1.00 95.62 157 LEU A CA 1
ATOM 1242 C C . LEU A 1 157 ? -17.829 11.526 3.313 1.00 95.62 157 LEU A C 1
ATOM 1244 O O . LEU A 1 157 ? -17.237 11.956 4.302 1.00 95.62 157 LEU A O 1
ATOM 1248 N N . VAL A 1 158 ? -17.549 11.962 2.084 1.00 94.94 158 VAL A N 1
ATOM 1249 C CA . VAL A 1 158 ? -16.555 12.998 1.808 1.00 94.94 158 VAL A CA 1
ATOM 1250 C C . VAL A 1 158 ? -17.235 14.359 1.874 1.00 94.94 158 VAL A C 1
ATOM 1252 O O . VAL A 1 158 ? -18.124 14.677 1.086 1.00 94.94 158 VAL A O 1
ATOM 1255 N N . THR A 1 159 ? -16.819 15.170 2.842 1.00 89.00 159 THR A N 1
ATOM 1256 C CA . THR A 1 159 ? -17.414 16.479 3.107 1.00 89.00 159 THR A CA 1
ATOM 1257 C C . THR A 1 159 ? -16.694 17.594 2.352 1.00 89.00 159 THR A C 1
ATOM 1259 O O . THR A 1 159 ? -15.483 17.795 2.472 1.00 89.00 159 THR A O 1
ATOM 1262 N N . GLU A 1 160 ? -17.466 18.371 1.599 1.00 83.38 160 GLU A N 1
ATOM 1263 C CA . GLU A 1 160 ? -17.018 19.616 0.972 1.00 83.38 160 GLU A CA 1
ATOM 1264 C C . GLU A 1 160 ? -16.952 20.758 2.009 1.00 83.38 160 GLU A C 1
ATOM 1266 O O . GLU A 1 160 ? -17.776 20.805 2.930 1.00 83.38 160 GLU A O 1
ATOM 1271 N N . PRO A 1 161 ? -16.018 21.721 1.880 1.00 81.94 161 PRO A N 1
ATOM 1272 C CA . PRO A 1 161 ? -15.036 21.879 0.800 1.00 81.94 161 PRO A CA 1
ATOM 1273 C C . PRO A 1 161 ? -13.685 21.189 1.062 1.00 81.94 161 PRO A C 1
ATOM 1275 O O . PRO A 1 161 ? -12.757 21.320 0.269 1.00 81.94 161 PRO A O 1
ATOM 1278 N N . ASN A 1 162 ? -13.529 20.529 2.212 1.00 81.06 162 ASN A N 1
ATOM 1279 C CA . ASN A 1 162 ? -12.218 20.082 2.692 1.00 81.06 162 ASN A CA 1
ATOM 1280 C C . ASN A 1 162 ? -11.850 18.661 2.245 1.00 81.06 162 ASN A C 1
ATOM 1282 O O . ASN A 1 162 ? -10.764 18.202 2.576 1.00 81.06 162 ASN A O 1
ATOM 1286 N N . ASN A 1 163 ? -12.741 17.963 1.535 1.00 87.50 163 ASN A N 1
ATOM 1287 C CA . ASN A 1 163 ? 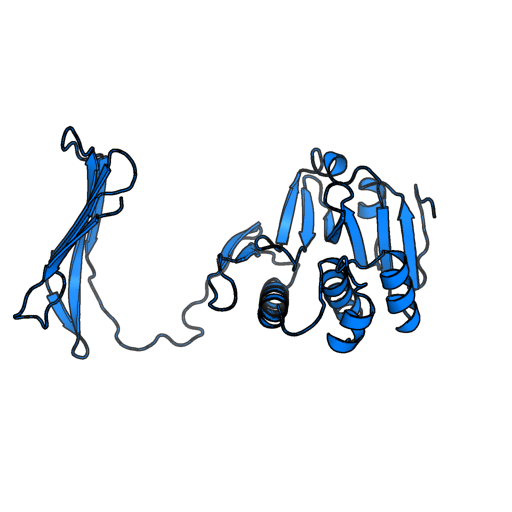-12.595 16.560 1.136 1.00 87.50 163 ASN A CA 1
ATOM 1288 C C . ASN A 1 163 ? -12.276 15.613 2.303 1.00 87.50 163 ASN A C 1
ATOM 1290 O O . ASN A 1 163 ? -11.605 14.594 2.144 1.00 87.50 163 ASN A O 1
ATOM 1294 N N . ASN A 1 164 ? -12.796 15.938 3.487 1.00 90.81 164 ASN A N 1
ATOM 1295 C CA . ASN A 1 164 ? -12.530 15.198 4.713 1.00 90.81 164 ASN A CA 1
ATOM 1296 C C . ASN A 1 164 ? -13.665 14.231 5.036 1.00 90.81 164 ASN A C 1
ATOM 1298 O O . ASN A 1 164 ? -14.827 14.489 4.728 1.00 90.81 164 ASN A O 1
ATOM 1302 N N . THR A 1 165 ? -13.323 13.167 5.748 1.00 95.44 165 THR A N 1
ATOM 1303 C CA . THR A 1 165 ? -14.279 12.244 6.356 1.00 95.44 165 THR A CA 1
ATOM 1304 C C . THR A 1 165 ? -13.895 12.068 7.815 1.00 95.44 165 THR A C 1
ATOM 1306 O O . THR A 1 165 ? -12.723 11.885 8.143 1.00 95.44 165 THR A O 1
ATOM 1309 N N . SER A 1 166 ? -14.875 12.167 8.705 1.00 93.88 166 SER A N 1
ATOM 1310 C CA . SER A 1 166 ? -14.661 12.027 10.141 1.00 93.88 166 SER A CA 1
ATOM 1311 C C . SER A 1 166 ? -14.751 10.570 10.595 1.00 93.88 166 SER A C 1
ATOM 1313 O O . SER A 1 166 ? -15.492 9.757 10.038 1.00 93.88 166 SER A O 1
ATOM 1315 N N . LEU A 1 167 ? -14.072 10.256 11.703 1.00 94.25 167 LEU A N 1
ATOM 1316 C CA . LEU A 1 167 ? -14.188 8.955 12.370 1.00 94.25 167 LEU A CA 1
ATOM 1317 C C . LEU A 1 167 ? -15.643 8.618 12.741 1.00 94.25 167 LEU A C 1
ATOM 1319 O O . LEU A 1 167 ? -16.047 7.456 12.729 1.00 94.25 167 LEU A O 1
ATOM 1323 N N . TYR A 1 168 ? -16.435 9.644 13.072 1.00 95.19 168 TYR A N 1
ATOM 1324 C CA . TYR A 1 168 ? -17.853 9.502 13.386 1.00 95.19 168 TYR A CA 1
ATOM 1325 C C . TYR A 1 168 ? -18.660 9.030 12.170 1.00 95.19 168 TYR A C 1
ATOM 1327 O O . TYR A 1 168 ? -19.430 8.080 12.293 1.00 95.19 168 TYR A O 1
ATOM 1335 N N . GLU A 1 169 ? -18.450 9.636 11.000 1.00 96.75 169 GLU A N 1
ATOM 1336 C CA . GLU A 1 169 ? -19.115 9.237 9.752 1.00 96.75 169 GLU A CA 1
ATOM 1337 C C . GLU A 1 169 ? -18.721 7.818 9.337 1.00 96.75 169 GLU A C 1
ATOM 1339 O O . GLU A 1 169 ? -19.594 7.021 9.002 1.00 96.75 169 GLU A O 1
ATOM 1344 N N . MET A 1 170 ? -17.435 7.461 9.449 1.00 98.12 170 MET A N 1
ATOM 1345 C CA . MET A 1 170 ? -16.969 6.092 9.192 1.00 98.12 170 MET A CA 1
ATOM 1346 C C . MET A 1 170 ? -17.645 5.076 10.116 1.00 98.12 170 MET A C 1
ATOM 1348 O O . MET A 1 170 ? -18.121 4.033 9.665 1.00 98.12 170 MET A O 1
ATOM 1352 N N . LYS A 1 171 ? -17.712 5.388 11.418 1.00 98.06 171 LYS A N 1
ATOM 1353 C CA . LYS A 1 171 ? -18.371 4.543 12.417 1.00 98.06 171 LYS A CA 1
ATOM 1354 C C . LYS A 1 171 ? -19.853 4.370 12.094 1.00 98.06 171 LYS A C 1
ATOM 1356 O O . LYS A 1 171 ? -20.331 3.240 12.107 1.00 98.06 171 LYS A O 1
ATOM 1361 N N . GLN A 1 172 ? -20.567 5.459 11.808 1.00 97.94 172 GLN A N 1
ATOM 1362 C CA . GLN A 1 172 ? -21.996 5.412 11.497 1.00 97.94 172 GLN A CA 1
ATOM 1363 C C . GLN A 1 172 ? -22.253 4.590 10.230 1.00 97.94 172 GLN A C 1
ATOM 1365 O O . GLN A 1 172 ? -23.092 3.696 10.245 1.00 97.94 172 GLN A O 1
ATOM 1370 N N . PHE A 1 173 ? -21.468 4.818 9.177 1.00 98.19 173 PHE A N 1
ATOM 1371 C CA . PHE A 1 173 ? -21.574 4.070 7.929 1.00 98.19 173 PHE A CA 1
ATOM 1372 C C . PHE A 1 173 ? -21.374 2.564 8.136 1.00 98.19 173 PHE A C 1
ATOM 1374 O O . PHE A 1 173 ? -22.186 1.759 7.689 1.00 98.19 173 PHE A O 1
ATOM 1381 N N . ALA A 1 174 ? -20.328 2.163 8.864 1.00 98.12 174 ALA A N 1
ATOM 1382 C CA . ALA A 1 174 ? -20.084 0.755 9.165 1.00 98.12 174 ALA A CA 1
ATOM 1383 C C . ALA A 1 174 ? -21.203 0.138 10.029 1.00 98.12 174 ALA A C 1
ATOM 1385 O O . ALA A 1 174 ? -21.610 -1.003 9.797 1.00 98.12 174 ALA A O 1
ATOM 1386 N N . GLN A 1 175 ? -21.752 0.891 10.988 1.00 98.00 175 GLN A N 1
ATOM 1387 C CA . GLN A 1 175 ? -22.902 0.455 11.787 1.00 98.00 175 GLN A CA 1
ATOM 1388 C C . GLN A 1 175 ? -24.159 0.252 10.936 1.00 98.00 175 GLN A C 1
ATOM 1390 O O . GLN A 1 175 ? -24.871 -0.734 11.136 1.00 98.00 175 GLN A O 1
ATOM 1395 N N . ASP A 1 176 ? -24.398 1.118 9.952 1.00 97.81 176 ASP A N 1
ATOM 1396 C CA . ASP A 1 176 ? -25.529 1.005 9.026 1.00 97.81 176 ASP A CA 1
ATOM 1397 C C . ASP A 1 176 ? -25.410 -0.236 8.113 1.00 97.81 176 ASP A C 1
ATOM 1399 O O . ASP A 1 176 ? -26.422 -0.790 7.680 1.00 97.81 176 ASP A O 1
ATOM 1403 N N . LEU A 1 177 ? -24.192 -0.754 7.898 1.00 97.62 177 LEU A N 1
ATOM 1404 C CA . LEU A 1 177 ? -23.930 -2.048 7.240 1.00 97.62 177 LEU A CA 1
ATOM 1405 C C . LEU A 1 177 ? -24.132 -3.270 8.164 1.00 97.62 177 LEU A C 1
ATOM 1407 O O . LEU A 1 177 ? -23.915 -4.424 7.757 1.00 97.62 177 LEU A O 1
ATOM 1411 N N . GLY A 1 178 ? -24.543 -3.034 9.411 1.00 97.38 178 GLY A N 1
ATOM 1412 C CA . GLY A 1 178 ? -24.759 -4.054 10.434 1.00 97.38 178 GLY A CA 1
ATOM 1413 C C . GLY A 1 178 ? -23.477 -4.549 11.104 1.00 97.38 178 GLY A C 1
ATOM 1414 O O . GLY A 1 178 ? -23.478 -5.658 11.634 1.00 97.38 178 GLY A O 1
ATOM 1415 N N . LEU A 1 179 ? -22.387 -3.775 11.054 1.00 98.19 179 LEU A N 1
ATOM 1416 C CA . LEU A 1 179 ? -21.134 -4.095 11.741 1.00 98.19 179 LEU A CA 1
ATOM 1417 C C . LEU A 1 179 ? -21.115 -3.507 13.154 1.00 98.19 179 LEU A C 1
ATOM 1419 O O . LEU A 1 179 ? -21.640 -2.423 13.428 1.00 98.19 179 LEU A O 1
ATOM 1423 N N . PHE A 1 180 ? -20.451 -4.201 14.068 1.00 97.75 180 PHE A N 1
ATOM 1424 C CA . PHE A 1 180 ? -20.183 -3.687 15.402 1.00 97.75 180 PHE A CA 1
ATOM 1425 C C . PHE A 1 180 ? -18.981 -2.757 15.341 1.00 97.75 180 PHE A C 1
ATOM 1427 O O . PHE A 1 180 ? -17.926 -3.143 14.846 1.00 97.75 180 PHE A O 1
ATOM 1434 N N . CYS A 1 181 ? -19.145 -1.536 15.852 1.00 96.88 181 CYS A N 1
ATOM 1435 C CA . CYS A 1 181 ? -18.108 -0.513 15.782 1.00 96.88 181 CYS A CA 1
ATOM 1436 C C . CYS A 1 181 ? -17.862 0.156 17.138 1.00 96.88 181 CYS A C 1
ATOM 1438 O O . CYS A 1 181 ? -18.806 0.496 17.870 1.00 96.88 181 CYS A O 1
ATOM 1440 N N . ARG A 1 182 ? -16.588 0.409 17.444 1.00 95.81 182 ARG A N 1
ATOM 1441 C CA . ARG A 1 182 ? -16.133 1.161 18.621 1.00 95.81 182 ARG A CA 1
ATOM 1442 C C . ARG A 1 182 ? -15.029 2.125 18.201 1.00 95.81 182 ARG A C 1
ATOM 1444 O O . ARG A 1 182 ? -13.999 1.694 17.706 1.00 95.81 182 ARG A O 1
ATOM 1451 N N . ALA A 1 183 ? -15.263 3.420 18.390 1.00 96.00 183 ALA A N 1
ATOM 1452 C CA . ALA A 1 183 ? -14.194 4.409 18.332 1.00 96.00 183 ALA A CA 1
ATOM 1453 C C . ALA A 1 183 ? -13.609 4.496 19.739 1.00 96.00 183 ALA A C 1
ATOM 1455 O O . ALA A 1 183 ? -14.377 4.618 20.692 1.00 96.00 183 ALA A O 1
ATOM 1456 N N . VAL A 1 184 ? -12.295 4.360 19.860 1.00 95.69 184 VAL A N 1
ATOM 1457 C CA . VAL A 1 184 ? -11.604 4.269 21.144 1.00 95.69 184 VAL A CA 1
ATOM 1458 C C . VAL A 1 184 ? -10.319 5.082 21.119 1.00 95.69 184 VAL A C 1
ATOM 1460 O O . VAL A 1 184 ? -9.709 5.269 20.066 1.00 95.69 184 VAL A O 1
ATOM 1463 N N . LYS A 1 185 ? -9.880 5.502 22.302 1.00 95.81 185 LYS A N 1
ATOM 1464 C CA . LYS A 1 185 ? -8.489 5.847 22.583 1.00 95.81 185 LYS A CA 1
ATOM 1465 C C . LYS A 1 185 ? -7.842 4.728 23.382 1.00 95.81 185 LYS A C 1
ATOM 1467 O O . LYS A 1 185 ? -8.406 4.288 24.390 1.00 95.81 185 LYS A O 1
ATOM 1472 N N . THR A 1 186 ? -6.688 4.263 22.920 1.00 94.75 186 THR A N 1
ATOM 1473 C CA . THR A 1 186 ? -5.966 3.124 23.493 1.00 94.75 186 THR A CA 1
ATOM 1474 C C . THR A 1 186 ? -4.469 3.186 23.171 1.00 94.75 186 THR A C 1
ATOM 1476 O O . THR A 1 186 ? -3.993 4.153 22.582 1.00 94.75 186 THR A O 1
ATOM 1479 N N . ASP A 1 187 ? -3.717 2.171 23.586 1.00 91.38 187 ASP A N 1
ATOM 1480 C CA . ASP A 1 187 ? -2.289 2.029 23.322 1.00 91.38 187 ASP A CA 1
ATOM 1481 C C . ASP A 1 187 ? -1.997 0.843 22.385 1.00 91.38 187 ASP A C 1
ATOM 1483 O O . ASP A 1 187 ? -2.813 -0.063 22.203 1.00 91.38 187 ASP A O 1
ATOM 1487 N N . ILE A 1 188 ? -0.813 0.854 21.763 1.00 91.00 188 ILE A N 1
ATOM 1488 C CA . ILE A 1 188 ? -0.431 -0.159 20.765 1.00 91.00 188 ILE A CA 1
ATOM 1489 C C . ILE A 1 188 ? -0.346 -1.563 21.375 1.00 91.00 188 ILE A C 1
ATOM 1491 O O . ILE A 1 188 ? -0.589 -2.554 20.690 1.00 91.00 188 ILE A O 1
ATOM 1495 N N . GLN A 1 189 ? -0.030 -1.651 22.671 1.00 88.25 189 GLN A N 1
ATOM 1496 C CA . GLN A 1 189 ? 0.058 -2.920 23.380 1.00 88.25 189 GLN A CA 1
ATOM 1497 C C . GLN A 1 189 ? -1.333 -3.538 23.546 1.00 88.25 189 GLN A C 1
ATOM 1499 O O . GLN A 1 189 ? -1.499 -4.729 23.318 1.00 88.25 189 GLN A O 1
ATOM 1504 N N . THR A 1 190 ? -2.335 -2.720 23.860 1.00 90.94 190 THR A N 1
ATOM 1505 C CA . THR A 1 190 ? -3.732 -3.142 23.954 1.00 90.94 190 THR A CA 1
ATOM 1506 C C . THR A 1 190 ? -4.274 -3.575 22.586 1.00 90.94 190 THR A C 1
ATOM 1508 O O . THR A 1 190 ? -4.993 -4.567 22.506 1.00 90.94 190 THR A O 1
ATOM 1511 N N . LEU A 1 191 ? -3.903 -2.887 21.496 1.00 93.00 191 LEU A N 1
ATOM 1512 C CA . LEU A 1 191 ? -4.296 -3.303 20.141 1.00 93.00 191 LEU A CA 1
ATOM 1513 C C . LEU A 1 191 ? -3.658 -4.623 19.701 1.00 93.00 191 LEU A C 1
ATOM 1515 O O . LEU A 1 191 ? -4.295 -5.373 18.969 1.00 93.00 191 LEU A O 1
ATOM 1519 N N . ARG A 1 192 ? -2.426 -4.919 20.133 1.00 91.31 192 ARG A N 1
ATOM 1520 C CA . ARG A 1 192 ? -1.739 -6.179 19.797 1.00 91.31 192 ARG A CA 1
ATOM 1521 C C . ARG A 1 192 ? -2.514 -7.402 20.277 1.00 91.31 192 ARG A C 1
ATOM 1523 O O . ARG A 1 192 ? -2.529 -8.419 19.593 1.00 91.31 192 ARG A O 1
ATOM 1530 N N . ASP A 1 193 ? -3.133 -7.291 21.445 1.00 87.44 193 ASP A N 1
ATOM 1531 C CA . ASP A 1 193 ? -3.836 -8.397 22.094 1.00 87.44 193 ASP A CA 1
ATOM 1532 C C . ASP A 1 193 ? -5.313 -8.490 21.653 1.00 87.44 193 ASP A C 1
ATOM 1534 O O . ASP A 1 193 ? -6.049 -9.363 22.120 1.00 87.44 193 ASP A O 1
ATOM 1538 N N . LEU A 1 194 ? -5.762 -7.598 20.758 1.00 89.88 194 LEU A N 1
ATOM 1539 C CA . LEU A 1 194 ? -7.129 -7.563 20.253 1.00 89.88 194 LEU A CA 1
ATOM 1540 C C . LEU A 1 194 ? -7.290 -8.496 19.045 1.00 89.88 194 LEU A C 1
ATOM 1542 O O . LEU A 1 194 ? -6.621 -8.333 18.029 1.00 89.88 194 LEU A O 1
ATOM 1546 N N . ASP A 1 195 ? -8.238 -9.427 19.135 1.00 87.12 195 ASP A N 1
ATOM 1547 C CA . ASP A 1 195 ? -8.584 -10.360 18.058 1.00 87.12 195 ASP A CA 1
ATOM 1548 C C . ASP A 1 195 ? -10.035 -10.157 17.580 1.00 87.12 195 ASP A C 1
ATOM 1550 O O . ASP A 1 195 ? -10.866 -9.535 18.251 1.00 87.12 195 ASP A O 1
ATOM 1554 N N . GLY A 1 196 ? -10.350 -10.666 16.389 1.00 89.31 196 GLY A N 1
ATOM 1555 C CA . GLY A 1 196 ? -11.699 -10.664 15.822 1.00 89.31 196 GLY A CA 1
ATOM 1556 C C . GLY A 1 196 ? -12.204 -9.292 15.364 1.00 89.31 196 GLY A C 1
ATOM 1557 O O . GLY A 1 196 ? -13.401 -9.138 15.100 1.00 89.31 196 GLY A O 1
ATOM 1558 N N . CYS A 1 197 ? -11.322 -8.296 15.261 1.00 94.44 197 CYS A N 1
ATOM 1559 C CA . CYS A 1 197 ? -11.644 -6.945 14.808 1.00 94.44 197 CYS A CA 1
ATOM 1560 C C . CYS A 1 197 ? -10.693 -6.496 13.699 1.00 94.44 197 CYS A C 1
ATOM 1562 O O . CYS A 1 197 ? -9.500 -6.769 13.733 1.00 94.44 197 CYS A O 1
ATOM 1564 N N . GLN A 1 198 ? -11.230 -5.740 12.751 1.00 97.31 198 GLN A N 1
ATOM 1565 C CA . GLN A 1 198 ? -10.456 -4.890 11.859 1.00 97.31 198 GLN A CA 1
ATOM 1566 C C . GLN A 1 198 ? -10.279 -3.519 12.510 1.00 97.31 198 GLN A C 1
ATOM 1568 O O . GLN A 1 198 ? -11.164 -3.050 13.233 1.00 97.31 198 GLN A O 1
ATOM 1573 N N . ILE A 1 199 ? -9.135 -2.879 12.278 1.00 98.00 199 ILE A N 1
ATOM 1574 C CA . ILE A 1 199 ? -8.737 -1.679 13.015 1.00 98.00 199 ILE A CA 1
ATOM 1575 C C . ILE A 1 199 ? -8.282 -0.606 12.027 1.00 98.00 199 ILE A C 1
ATOM 1577 O O . ILE A 1 199 ? -7.353 -0.819 11.251 1.00 98.00 199 ILE A O 1
ATOM 1581 N N . ILE A 1 200 ? -8.915 0.565 12.091 1.00 98.44 200 ILE A N 1
ATOM 1582 C CA . ILE A 1 200 ? -8.478 1.768 11.376 1.00 98.44 200 ILE A CA 1
ATOM 1583 C C . ILE A 1 200 ? -7.886 2.737 12.394 1.00 98.44 200 ILE A C 1
ATOM 1585 O O . ILE A 1 200 ? -8.540 3.089 13.375 1.00 98.44 200 ILE A O 1
ATOM 1589 N N . LEU A 1 201 ? -6.653 3.170 12.167 1.00 97.62 201 LEU A N 1
ATOM 1590 C CA . LEU A 1 201 ? -5.936 4.123 13.004 1.00 97.62 201 LEU A CA 1
ATOM 1591 C C . LEU A 1 201 ? -6.095 5.531 12.438 1.00 97.62 201 LEU A C 1
ATOM 1593 O O . LEU A 1 201 ? -6.033 5.728 11.226 1.00 97.62 201 LEU A O 1
ATOM 1597 N N . HIS A 1 202 ? -6.266 6.512 13.322 1.00 97.00 202 HIS A N 1
ATOM 1598 C CA . HIS A 1 202 ? -6.184 7.929 12.968 1.00 97.00 202 HIS A CA 1
ATOM 1599 C C . HIS A 1 202 ? -4.801 8.464 13.328 1.00 97.00 202 HIS A C 1
ATOM 1601 O O . HIS A 1 202 ? -4.424 8.428 14.498 1.00 97.00 202 HIS A O 1
ATOM 1607 N N . ILE A 1 203 ? -4.063 8.960 12.337 1.00 94.62 203 ILE A N 1
ATOM 1608 C CA . ILE A 1 203 ? -2.747 9.584 12.487 1.00 94.62 203 ILE A CA 1
ATOM 1609 C C . ILE A 1 203 ? -2.947 11.110 12.570 1.00 94.62 203 ILE A C 1
ATOM 1611 O O . ILE A 1 203 ? -3.235 11.748 11.550 1.00 94.62 203 ILE A O 1
ATOM 1615 N N . PRO A 1 204 ? -2.839 11.726 13.765 1.00 89.00 204 PRO A N 1
ATOM 1616 C CA . PRO A 1 204 ? -3.309 13.097 13.978 1.00 89.00 204 PRO A CA 1
ATOM 1617 C C . PRO A 1 204 ? -2.484 14.166 13.259 1.00 89.00 204 PRO A C 1
ATOM 1619 O O . PRO A 1 204 ? -3.046 15.165 12.815 1.00 89.00 204 PRO A O 1
ATOM 1622 N N . SER A 1 205 ? -1.167 13.968 13.136 1.00 86.44 205 SER A N 1
ATOM 1623 C CA . SER A 1 205 ? -0.233 14.932 12.527 1.00 86.44 205 SER A CA 1
ATOM 1624 C C . SER A 1 205 ? -0.606 15.297 11.090 1.00 86.44 205 SER A C 1
ATOM 1626 O O . SER A 1 205 ? -0.408 16.437 10.672 1.00 86.44 205 SER A O 1
ATOM 1628 N N . GLU A 1 206 ? -1.178 14.342 10.365 1.00 85.88 206 GLU A N 1
ATOM 1629 C CA . GLU A 1 206 ? -1.543 14.465 8.953 1.00 85.88 206 GLU A CA 1
ATOM 1630 C C . GLU A 1 206 ? -3.061 14.452 8.741 1.00 85.88 206 GLU A C 1
ATOM 1632 O O . GLU A 1 206 ? -3.531 14.590 7.615 1.00 85.88 206 GLU A O 1
ATOM 1637 N N . ASN A 1 207 ? -3.839 14.310 9.823 1.00 90.19 207 ASN A N 1
ATOM 1638 C CA . ASN A 1 207 ? -5.267 14.003 9.769 1.00 90.19 207 ASN A CA 1
ATOM 1639 C C . ASN A 1 207 ? -5.563 12.841 8.799 1.00 90.19 207 ASN A C 1
ATOM 1641 O O . ASN A 1 207 ? -6.426 12.934 7.925 1.00 90.19 207 ASN A O 1
ATOM 1645 N N . HIS A 1 208 ? -4.803 11.760 8.951 1.00 95.12 208 HIS A N 1
ATOM 1646 C CA . HIS A 1 208 ? -4.755 10.653 8.003 1.00 95.12 208 HIS A CA 1
ATOM 1647 C C . HIS A 1 208 ? -5.306 9.367 8.617 1.00 95.12 208 HIS A C 1
ATOM 1649 O O . HIS A 1 208 ? -5.279 9.194 9.837 1.00 95.12 208 HIS A O 1
ATOM 1655 N N . PHE A 1 209 ? -5.818 8.462 7.785 1.00 97.38 209 PHE A N 1
ATOM 1656 C CA . PHE A 1 209 ? -6.366 7.182 8.229 1.00 97.38 209 PHE A CA 1
ATOM 1657 C C . PHE A 1 209 ? -5.675 6.031 7.518 1.00 97.38 209 PHE A C 1
ATOM 1659 O O . PHE A 1 209 ? -5.579 6.030 6.293 1.00 97.38 209 PHE A O 1
ATOM 1666 N N . VAL A 1 210 ? -5.246 5.046 8.303 1.00 97.56 210 VAL A N 1
ATOM 1667 C CA . VAL A 1 210 ? -4.572 3.835 7.820 1.00 97.56 210 VAL A CA 1
ATOM 1668 C C . VAL A 1 210 ? -5.163 2.605 8.494 1.00 97.56 210 VAL A C 1
ATOM 1670 O O . VAL A 1 210 ? -5.679 2.683 9.610 1.00 97.56 210 VAL A O 1
ATOM 1673 N N . VAL A 1 211 ? -5.082 1.450 7.846 1.00 98.19 211 VAL A N 1
ATOM 1674 C CA . VAL A 1 211 ? -5.536 0.178 8.418 1.00 98.19 211 VAL A CA 1
ATOM 1675 C C . VAL A 1 211 ? -4.369 -0.494 9.136 1.00 98.19 211 VAL A C 1
ATOM 1677 O O . VAL A 1 211 ? -3.265 -0.587 8.598 1.00 98.19 211 VAL A O 1
ATOM 1680 N N . LEU A 1 212 ? -4.597 -0.976 10.354 1.00 97.31 212 LEU A N 1
ATOM 1681 C CA . LEU A 1 212 ? -3.619 -1.778 11.082 1.00 97.31 212 LEU A CA 1
ATOM 1682 C C . LEU A 1 212 ? -3.700 -3.228 10.592 1.00 97.31 212 LEU A C 1
ATOM 1684 O O . LEU A 1 212 ? -4.704 -3.900 10.813 1.00 97.31 212 LEU A O 1
ATOM 1688 N N . ALA A 1 213 ? -2.641 -3.703 9.939 1.00 95.44 213 ALA A N 1
ATOM 1689 C CA . ALA A 1 213 ? -2.567 -5.064 9.410 1.00 95.44 213 ALA A CA 1
ATOM 1690 C C . ALA A 1 213 ? -2.051 -6.070 10.446 1.00 95.44 213 ALA A C 1
ATOM 1692 O O . ALA A 1 213 ? -2.426 -7.238 10.423 1.00 95.44 213 ALA A O 1
ATOM 1693 N N . GLY A 1 214 ? -1.182 -5.627 11.355 1.00 93.75 214 GLY A N 1
ATOM 1694 C CA . GLY A 1 214 ? -0.656 -6.482 12.410 1.00 93.75 214 GLY A CA 1
ATOM 1695 C C . GLY A 1 214 ? 0.413 -5.797 13.247 1.00 93.75 214 GLY A C 1
ATOM 1696 O O . GLY A 1 214 ? 0.973 -4.771 12.862 1.00 93.75 214 GLY A O 1
ATOM 1697 N N . ILE A 1 215 ? 0.700 -6.380 14.406 1.00 94.38 215 ILE A N 1
ATOM 1698 C CA . ILE A 1 215 ? 1.740 -5.920 15.325 1.00 94.38 215 ILE A CA 1
ATOM 1699 C C . ILE A 1 215 ? 2.552 -7.144 15.738 1.00 94.38 215 ILE A C 1
ATOM 1701 O O . ILE A 1 215 ? 1.984 -8.097 16.266 1.00 94.38 215 ILE A O 1
ATOM 1705 N N . ASP A 1 216 ? 3.866 -7.116 15.527 1.00 90.62 216 ASP A N 1
ATOM 1706 C CA . ASP A 1 216 ? 4.775 -8.137 16.053 1.00 90.62 216 ASP A CA 1
ATOM 1707 C C . ASP A 1 216 ? 5.644 -7.571 17.193 1.00 90.62 216 ASP A C 1
ATOM 1709 O O . ASP A 1 216 ? 5.249 -6.624 17.879 1.00 90.62 216 ASP A O 1
ATOM 1713 N N . ASN A 1 217 ? 6.788 -8.197 17.476 1.00 89.94 217 ASN A N 1
ATOM 1714 C CA . ASN A 1 217 ? 7.680 -7.769 18.553 1.00 89.94 217 ASN A CA 1
ATOM 1715 C C . ASN A 1 217 ? 8.520 -6.534 18.204 1.00 89.94 217 ASN A C 1
ATOM 1717 O O . ASN A 1 217 ? 9.000 -5.865 19.117 1.00 89.94 217 ASN A O 1
ATOM 1721 N N . GLU A 1 218 ? 8.702 -6.240 16.920 1.00 92.19 218 GLU A N 1
ATOM 1722 C CA . GLU A 1 218 ? 9.591 -5.190 16.416 1.00 92.19 218 GLU A CA 1
ATOM 1723 C C . GLU A 1 218 ? 8.823 -4.105 15.653 1.00 92.19 218 GLU A C 1
ATOM 1725 O O . GLU A 1 218 ? 9.167 -2.925 15.739 1.00 92.19 218 GLU A O 1
ATOM 1730 N N . TYR A 1 219 ? 7.748 -4.475 14.959 1.00 94.88 219 TYR A N 1
ATOM 1731 C CA . TYR A 1 219 ? 7.087 -3.627 13.984 1.00 94.88 219 TYR A CA 1
ATOM 1732 C C . TYR A 1 219 ? 5.565 -3.570 14.136 1.00 94.88 219 TYR A C 1
ATOM 1734 O O . TYR A 1 219 ? 4.894 -4.527 14.528 1.00 94.88 219 TYR A O 1
ATOM 1742 N N . VAL A 1 220 ? 5.020 -2.426 13.727 1.00 95.75 220 VAL A N 1
ATOM 1743 C CA . VAL A 1 220 ? 3.612 -2.231 13.378 1.00 95.75 220 VAL A CA 1
ATOM 1744 C C . VAL A 1 220 ? 3.508 -2.268 11.858 1.00 95.75 220 VAL A C 1
ATOM 1746 O O . VAL A 1 220 ? 4.181 -1.489 11.183 1.00 95.75 220 VAL A O 1
ATOM 1749 N N . ARG A 1 221 ? 2.686 -3.168 11.312 1.00 96.06 221 ARG A N 1
ATOM 1750 C CA . ARG A 1 221 ? 2.378 -3.240 9.879 1.00 96.06 221 ARG A CA 1
ATOM 1751 C C . ARG A 1 221 ? 1.092 -2.482 9.580 1.00 96.06 221 ARG A C 1
ATOM 1753 O O . ARG A 1 221 ? 0.059 -2.724 10.205 1.00 96.06 221 ARG A O 1
ATOM 1760 N N . THR A 1 222 ? 1.153 -1.589 8.604 1.00 96.94 222 THR A N 1
ATOM 1761 C CA . THR A 1 222 ? 0.061 -0.682 8.236 1.00 96.94 222 THR A CA 1
ATOM 1762 C C . THR A 1 222 ? -0.209 -0.722 6.746 1.00 96.94 222 THR A C 1
ATOM 1764 O O . THR A 1 222 ? 0.720 -0.779 5.938 1.00 96.94 222 THR A O 1
ATOM 1767 N N . ILE A 1 223 ? -1.490 -0.654 6.398 1.00 98.31 223 ILE A N 1
ATOM 1768 C CA . ILE A 1 223 ? -1.974 -0.529 5.030 1.00 98.31 223 ILE A CA 1
ATOM 1769 C C . ILE A 1 223 ? -2.499 0.898 4.831 1.00 98.31 223 ILE A C 1
ATOM 1771 O O . ILE A 1 223 ? -3.412 1.337 5.529 1.00 98.31 223 ILE A O 1
ATOM 1775 N N . ASP A 1 224 ? -1.932 1.603 3.860 1.00 97.62 224 ASP A N 1
ATOM 1776 C CA . ASP A 1 224 ? -2.280 2.962 3.455 1.00 97.62 224 ASP A CA 1
ATOM 1777 C C . ASP A 1 224 ? -2.511 3.022 1.941 1.00 97.62 224 ASP A C 1
ATOM 1779 O O . ASP A 1 224 ? -1.652 3.422 1.155 1.00 97.62 224 ASP A O 1
ATOM 1783 N N . LEU A 1 225 ? -3.703 2.617 1.513 1.00 97.12 225 LEU A N 1
ATOM 1784 C CA . LEU A 1 225 ? -4.068 2.578 0.095 1.00 97.12 225 LEU A CA 1
ATOM 1785 C C . LEU A 1 225 ? -4.183 3.970 -0.555 1.00 97.12 225 LEU A C 1
ATOM 1787 O O . LEU A 1 225 ? -4.335 4.049 -1.772 1.00 97.12 225 LEU A O 1
ATOM 1791 N N . ALA A 1 226 ? -4.097 5.056 0.222 1.00 95.75 226 ALA A N 1
ATOM 1792 C CA . ALA A 1 226 ? -4.035 6.420 -0.301 1.00 95.75 226 ALA A CA 1
ATOM 1793 C C . ALA A 1 226 ? -2.592 6.905 -0.548 1.00 95.75 226 ALA A C 1
ATOM 1795 O O . ALA A 1 226 ? -2.400 7.956 -1.156 1.00 95.75 226 ALA A O 1
ATOM 1796 N N . SER A 1 227 ? -1.580 6.146 -0.116 1.00 95.06 227 SER A N 1
ATOM 1797 C CA . SER A 1 227 ? -0.163 6.447 -0.325 1.00 95.06 227 SER A CA 1
ATOM 1798 C C . SER A 1 227 ? 0.439 5.624 -1.464 1.00 95.06 227 SER A C 1
ATOM 1800 O O . SER A 1 227 ? -0.046 4.556 -1.841 1.00 95.06 227 SER A O 1
ATOM 1802 N N . ASN A 1 228 ? 1.545 6.107 -2.033 1.00 94.19 228 ASN A N 1
ATOM 1803 C CA . ASN A 1 228 ? 2.346 5.305 -2.958 1.00 94.19 228 ASN A CA 1
ATOM 1804 C C . ASN A 1 228 ? 3.050 4.162 -2.235 1.00 94.19 228 ASN A C 1
ATOM 1806 O O . ASN A 1 228 ? 3.202 3.103 -2.824 1.00 94.19 228 ASN A O 1
ATOM 1810 N N . GLN A 1 229 ? 3.427 4.336 -0.968 1.00 96.44 229 GLN A N 1
ATOM 1811 C CA . GLN A 1 229 ? 3.917 3.244 -0.136 1.00 96.44 229 GLN A CA 1
ATOM 1812 C C . GLN A 1 229 ? 2.753 2.689 0.688 1.00 96.44 229 GLN A C 1
ATOM 1814 O O . GLN A 1 229 ? 2.505 3.149 1.798 1.00 96.44 229 GLN A O 1
ATOM 1819 N N . PHE A 1 230 ? 2.017 1.727 0.130 1.00 97.19 230 PHE A N 1
ATOM 1820 C CA . PHE A 1 230 ? 0.697 1.367 0.654 1.00 97.19 230 PHE A CA 1
ATOM 1821 C C . PHE A 1 230 ? 0.686 0.205 1.639 1.00 97.19 230 PHE A C 1
ATOM 1823 O O . PHE A 1 230 ? -0.319 -0.010 2.303 1.00 97.19 230 PHE A O 1
ATOM 1830 N N . TYR A 1 231 ? 1.766 -0.561 1.750 1.00 97.75 231 TYR A N 1
ATOM 1831 C CA . TYR A 1 231 ? 1.889 -1.577 2.789 1.00 97.75 231 TYR A CA 1
ATOM 1832 C C . TYR A 1 231 ? 3.321 -1.599 3.302 1.00 97.75 231 TYR A C 1
ATOM 1834 O O . TYR A 1 231 ? 4.272 -1.902 2.574 1.00 97.75 231 TYR A O 1
ATOM 1842 N N . TYR A 1 232 ? 3.478 -1.172 4.549 1.00 95.88 232 TYR A N 1
ATOM 1843 C CA . TYR A 1 232 ? 4.772 -0.907 5.156 1.00 95.88 232 TYR A CA 1
ATOM 1844 C C . TYR A 1 232 ? 4.779 -1.283 6.630 1.00 95.88 232 TYR A C 1
ATOM 1846 O O . TYR A 1 232 ? 3.751 -1.583 7.237 1.00 95.88 232 TYR A O 1
ATOM 1854 N N . ARG A 1 233 ? 5.986 -1.280 7.195 1.00 94.94 233 ARG A N 1
ATOM 1855 C CA . ARG A 1 233 ? 6.227 -1.553 8.603 1.00 94.94 233 ARG A CA 1
ATOM 1856 C C . ARG A 1 233 ? 6.958 -0.379 9.238 1.00 94.94 233 ARG A C 1
ATOM 1858 O O . ARG A 1 233 ? 7.916 0.132 8.651 1.00 94.94 233 ARG A O 1
ATOM 1865 N N . THR A 1 234 ? 6.534 -0.003 10.433 1.00 94.62 234 THR A N 1
ATOM 1866 C CA . THR A 1 234 ? 7.171 1.025 11.259 1.00 94.62 234 THR A CA 1
ATOM 1867 C C . THR A 1 234 ? 7.656 0.375 12.540 1.00 94.62 234 THR A C 1
ATOM 1869 O O . THR A 1 234 ? 6.941 -0.424 13.141 1.00 94.62 234 THR A O 1
ATOM 1872 N N . ASP A 1 235 ? 8.880 0.687 12.951 1.00 94.38 235 ASP A N 1
ATOM 1873 C CA . ASP A 1 235 ? 9.431 0.190 14.211 1.00 94.38 235 ASP A CA 1
ATOM 1874 C C . ASP A 1 235 ? 8.573 0.682 15.389 1.00 94.38 235 ASP A C 1
ATOM 1876 O O . ASP A 1 235 ? 8.185 1.854 15.461 1.00 94.38 235 ASP A O 1
ATOM 1880 N N . LEU A 1 236 ? 8.241 -0.235 16.298 1.00 91.62 236 LEU A N 1
ATOM 1881 C CA . LEU A 1 236 ? 7.356 0.011 17.435 1.00 91.62 236 LEU A CA 1
ATOM 1882 C C . LEU A 1 236 ? 7.812 1.170 18.322 1.00 91.62 236 LEU A C 1
ATOM 1884 O O . LEU A 1 236 ? 6.970 1.897 18.850 1.00 91.62 236 LEU A O 1
ATOM 1888 N N . ALA A 1 237 ? 9.124 1.362 18.478 1.00 87.56 237 ALA A N 1
ATOM 1889 C CA . ALA A 1 237 ? 9.679 2.450 19.273 1.00 87.56 237 ALA A CA 1
ATOM 1890 C C . ALA A 1 237 ? 9.398 3.827 18.651 1.00 87.56 237 ALA A C 1
ATOM 1892 O O . ALA A 1 237 ? 9.404 4.832 19.364 1.00 87.56 237 ALA A O 1
ATOM 1893 N N . PHE A 1 238 ? 9.135 3.874 17.343 1.00 88.94 238 PHE A N 1
ATOM 1894 C CA . PHE A 1 238 ? 8.846 5.098 16.600 1.00 88.94 238 PHE A CA 1
ATOM 1895 C C . PHE A 1 238 ? 7.364 5.282 16.302 1.00 88.94 238 PHE A C 1
ATOM 1897 O O . PHE A 1 238 ? 6.900 6.417 16.293 1.00 88.94 238 PHE A O 1
ATOM 1904 N N . PHE A 1 239 ? 6.595 4.201 16.156 1.00 89.62 239 PHE A N 1
ATOM 1905 C CA . PHE A 1 239 ? 5.178 4.298 15.803 1.00 89.62 239 PHE A CA 1
ATOM 1906 C C . PHE A 1 239 ? 4.363 5.151 16.791 1.00 89.62 239 PHE A C 1
ATOM 1908 O O . PHE A 1 239 ? 3.515 5.947 16.392 1.00 89.62 239 PHE A O 1
ATOM 1915 N N . GLY A 1 240 ? 4.662 5.049 18.092 1.00 83.56 240 GLY A N 1
ATOM 1916 C CA . GLY A 1 240 ? 4.001 5.858 19.123 1.00 83.56 240 GLY A CA 1
ATOM 1917 C C . GLY A 1 240 ? 4.271 7.368 19.027 1.00 83.56 240 GLY A C 1
ATOM 1918 O O . GLY A 1 240 ? 3.553 8.146 19.652 1.00 83.56 240 GLY A O 1
ATOM 1919 N N . MET A 1 241 ? 5.282 7.794 18.260 1.00 85.75 241 MET A N 1
ATOM 1920 C CA . MET A 1 241 ? 5.557 9.214 18.005 1.00 85.75 241 MET A CA 1
ATOM 1921 C C . MET A 1 241 ? 4.606 9.811 16.966 1.00 85.75 241 MET A C 1
ATOM 1923 O O . MET A 1 241 ? 4.310 11.001 17.047 1.00 85.75 241 MET A O 1
ATOM 1927 N N . ASP A 1 242 ? 4.112 8.996 16.032 1.00 84.44 242 ASP A N 1
ATOM 1928 C CA . ASP A 1 242 ? 3.171 9.424 14.993 1.00 84.44 242 ASP A CA 1
ATOM 1929 C C . ASP A 1 242 ? 1.720 9.208 15.449 1.00 84.44 242 ASP A C 1
ATOM 1931 O O . ASP A 1 242 ? 0.854 10.064 15.258 1.00 84.44 242 ASP A O 1
ATOM 1935 N N . TRP A 1 243 ? 1.450 8.104 16.155 1.00 92.81 243 TRP A N 1
ATOM 1936 C CA . TRP A 1 243 ? 0.125 7.760 16.679 1.00 92.81 243 TRP A CA 1
ATOM 1937 C C . TRP A 1 243 ? -0.088 8.229 18.132 1.00 92.81 243 TRP A C 1
ATOM 1939 O O . TRP A 1 243 ? -0.425 7.462 19.033 1.00 92.81 243 TRP A O 1
ATOM 1949 N N . THR A 1 244 ? 0.125 9.524 18.371 1.00 88.88 244 THR A N 1
ATOM 1950 C CA . THR A 1 244 ? 0.181 10.109 19.729 1.00 88.88 244 THR A CA 1
ATOM 1951 C C . THR A 1 244 ? -1.146 10.135 20.486 1.00 88.88 244 THR A C 1
ATOM 1953 O O . THR A 1 244 ? -1.155 10.078 21.715 1.00 88.88 244 THR A O 1
ATOM 1956 N N . GLU A 1 245 ? -2.274 10.239 19.782 1.00 89.88 245 GLU A N 1
ATOM 1957 C CA . GLU A 1 245 ? -3.594 10.311 20.419 1.00 89.88 245 GLU A CA 1
ATOM 1958 C C . GLU A 1 245 ? -4.169 8.939 20.787 1.00 89.88 245 GLU A C 1
ATOM 1960 O O . GLU A 1 245 ? -5.126 8.875 21.564 1.00 89.88 245 GLU A O 1
ATOM 1965 N N . GLY A 1 246 ? -3.612 7.855 20.234 1.00 94.06 246 GLY A N 1
ATOM 1966 C CA . GLY A 1 246 ? -4.117 6.504 20.464 1.00 94.06 246 GLY A CA 1
ATOM 1967 C C . GLY A 1 246 ? -5.504 6.251 19.865 1.00 94.06 246 GLY A C 1
ATOM 1968 O O . GLY A 1 246 ? -6.198 5.330 20.292 1.00 94.06 246 GLY A O 1
ATOM 1969 N N . THR A 1 247 ? -5.948 7.082 18.918 1.00 96.81 247 THR A N 1
ATOM 1970 C CA . THR A 1 247 ? -7.300 7.022 18.350 1.00 96.81 247 THR A CA 1
ATOM 1971 C C . THR A 1 247 ? -7.412 5.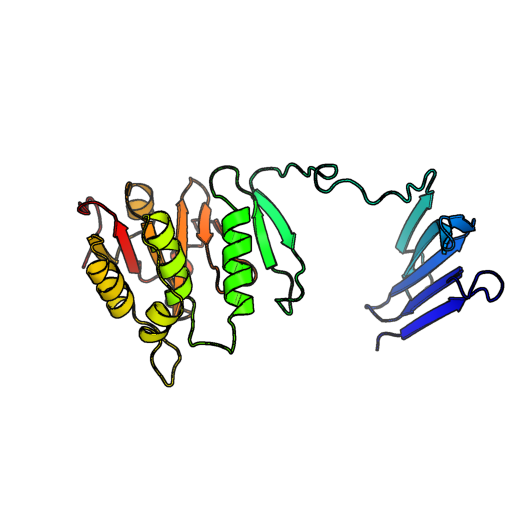905 17.308 1.00 96.81 247 THR A C 1
ATOM 1973 O O . THR A 1 247 ? -6.693 5.908 16.304 1.00 96.81 247 THR A O 1
ATOM 1976 N N . ALA A 1 248 ? -8.348 4.978 17.522 1.00 97.44 248 ALA A N 1
ATOM 1977 C CA . ALA A 1 248 ? -8.655 3.873 16.614 1.00 97.44 248 ALA A CA 1
ATOM 1978 C C . ALA A 1 248 ? -10.169 3.653 16.456 1.00 97.44 248 ALA A C 1
ATOM 1980 O O . ALA A 1 248 ? -10.954 3.877 17.378 1.00 97.44 248 ALA A O 1
ATOM 1981 N N . LEU A 1 249 ? -10.575 3.158 15.287 1.00 98.19 249 LEU A N 1
ATOM 1982 C CA . LEU A 1 249 ? -11.900 2.610 15.019 1.00 98.19 249 LEU A CA 1
ATOM 1983 C C . LEU A 1 249 ? -11.795 1.096 14.859 1.00 98.19 249 LEU A C 1
ATOM 1985 O O . LEU A 1 249 ? -11.188 0.598 13.914 1.00 98.19 249 LEU A O 1
ATOM 1989 N N . LEU A 1 250 ? -12.416 0.383 15.791 1.00 98.00 250 LEU A N 1
ATOM 1990 C CA . LEU A 1 250 ? -12.544 -1.067 15.800 1.00 98.00 250 LEU A CA 1
ATOM 1991 C C . LEU A 1 250 ? -13.843 -1.450 15.089 1.00 98.00 250 LEU A C 1
ATOM 1993 O O . LEU A 1 250 ? -14.899 -0.898 15.418 1.00 98.00 250 LEU A O 1
ATOM 1997 N N . ILE A 1 251 ? -13.773 -2.387 14.145 1.00 98.31 251 ILE A N 1
ATOM 1998 C CA . ILE A 1 251 ? -14.901 -2.834 13.319 1.00 98.31 251 ILE A CA 1
ATOM 1999 C C . ILE A 1 251 ? -14.931 -4.367 13.302 1.00 98.31 251 ILE A C 1
ATOM 2001 O O . ILE A 1 251 ? -13.922 -5.008 13.023 1.00 98.31 251 ILE A O 1
ATOM 2005 N N . SER A 1 252 ? -16.083 -4.974 13.589 1.00 97.81 252 SER A N 1
ATOM 2006 C CA . SER A 1 252 ? -16.227 -6.434 13.636 1.00 97.81 252 SER A CA 1
ATOM 2007 C C . SER A 1 252 ? -17.602 -6.914 13.163 1.00 97.81 252 SER A C 1
ATOM 2009 O O . SER A 1 252 ? -18.598 -6.190 13.213 1.00 97.81 252 SER A O 1
ATOM 2011 N N . ASN A 1 253 ? -17.663 -8.179 12.738 1.00 97.06 253 ASN A N 1
ATOM 2012 C CA . ASN A 1 253 ? -18.910 -8.913 12.502 1.00 97.06 253 ASN A CA 1
ATOM 2013 C C . ASN A 1 253 ? -19.568 -9.410 13.805 1.00 97.06 253 ASN A C 1
ATOM 2015 O O . ASN A 1 253 ? -20.692 -9.911 13.776 1.00 97.06 253 ASN A O 1
ATOM 2019 N N . GLN A 1 254 ? -18.879 -9.296 14.941 1.00 94.81 254 GLN A N 1
ATOM 2020 C CA . GLN A 1 254 ? -19.338 -9.750 16.252 1.00 94.81 254 GLN A CA 1
ATOM 2021 C C . GLN A 1 254 ? -19.244 -8.623 17.283 1.00 94.81 254 GLN A C 1
ATOM 2023 O O . GLN A 1 254 ? -18.595 -7.604 17.059 1.00 94.81 254 GLN A O 1
ATOM 2028 N N . SER A 1 255 ? -19.913 -8.791 18.425 1.00 92.50 255 SER A N 1
ATOM 2029 C CA . SER A 1 255 ? -19.836 -7.821 19.516 1.00 92.50 255 SER A CA 1
ATOM 2030 C C . SER A 1 255 ? -18.395 -7.642 19.987 1.00 92.50 255 SER A C 1
ATOM 2032 O O . SER A 1 255 ? -17.725 -8.618 20.311 1.00 92.50 255 SER A O 1
ATOM 2034 N N . ILE A 1 256 ? -17.954 -6.389 20.074 1.00 91.38 256 ILE A N 1
ATOM 2035 C CA . ILE A 1 256 ? -16.606 -6.041 20.525 1.00 91.38 256 ILE A CA 1
ATOM 2036 C C . ILE A 1 256 ? -16.604 -5.967 22.053 1.00 91.38 256 ILE A C 1
ATOM 2038 O O . ILE A 1 256 ? -17.232 -5.077 22.637 1.00 91.38 256 ILE A O 1
ATOM 2042 N N . GLU A 1 257 ? -15.897 -6.896 22.689 1.00 86.19 257 GLU A N 1
ATOM 2043 C CA . GLU A 1 257 ? -15.629 -6.878 24.125 1.00 86.19 257 GLU A CA 1
ATOM 2044 C C . GLU A 1 257 ? -14.265 -6.236 24.382 1.00 86.19 257 GLU A C 1
ATOM 2046 O O . GLU A 1 257 ? -13.231 -6.743 23.958 1.00 86.19 257 GLU A O 1
ATOM 2051 N N . LEU A 1 258 ? -14.262 -5.096 25.071 1.00 84.44 258 LEU A N 1
ATOM 2052 C CA . LEU A 1 258 ? -13.040 -4.353 25.359 1.00 84.44 258 LEU A CA 1
ATOM 2053 C C . LEU A 1 258 ? -12.438 -4.837 26.681 1.00 84.44 258 LEU A C 1
ATOM 2055 O O . LEU A 1 258 ? -13.047 -4.679 27.741 1.00 84.44 258 LEU A O 1
ATOM 2059 N N . GLN A 1 259 ? -11.234 -5.402 26.619 1.00 75.75 259 GLN A N 1
ATOM 2060 C CA . GLN A 1 259 ? -10.420 -5.745 27.786 1.00 75.75 259 GLN A CA 1
ATOM 2061 C C . GLN A 1 259 ? -9.082 -5.008 27.694 1.00 75.75 259 GLN A C 1
ATOM 2063 O O . GLN A 1 259 ? -8.376 -5.149 26.705 1.00 75.75 259 GLN A O 1
ATOM 2068 N N . GLY A 1 260 ? -8.734 -4.215 28.710 1.00 76.62 260 GLY A N 1
ATOM 2069 C CA . GLY A 1 260 ? -7.510 -3.404 28.716 1.00 76.62 260 GLY A CA 1
ATOM 2070 C C . GLY A 1 260 ? -7.785 -1.902 28.772 1.00 76.62 260 GLY A C 1
ATOM 2071 O O . GLY A 1 260 ? -8.841 -1.470 29.243 1.00 76.62 260 GLY A O 1
ATOM 2072 N N . ASN A 1 261 ? -6.818 -1.100 28.326 1.00 77.69 261 ASN A N 1
ATOM 2073 C CA . ASN A 1 261 ? -6.861 0.357 28.432 1.00 77.69 261 ASN A CA 1
ATOM 2074 C C . ASN A 1 261 ? -7.639 0.972 27.264 1.00 77.69 261 ASN A C 1
ATOM 2076 O O . ASN A 1 261 ? -7.055 1.465 26.300 1.00 77.69 261 ASN A O 1
ATOM 2080 N N . PHE A 1 262 ? -8.966 0.960 27.355 1.00 83.06 262 PHE A N 1
ATOM 2081 C CA . PHE A 1 262 ? -9.833 1.642 26.398 1.00 83.06 262 PHE A CA 1
ATOM 2082 C C . PHE A 1 262 ? -10.565 2.812 27.050 1.00 83.06 262 PHE A C 1
ATOM 2084 O O . PHE A 1 262 ? -11.066 2.709 28.171 1.00 83.06 262 PHE A O 1
ATOM 2091 N N . THR A 1 263 ? -10.670 3.913 26.312 1.00 79.12 263 THR A N 1
ATOM 2092 C CA . THR A 1 263 ? -11.591 5.015 26.615 1.00 79.12 263 THR A CA 1
ATOM 2093 C C . THR A 1 263 ? -12.411 5.340 25.370 1.00 79.12 263 THR A C 1
ATOM 2095 O O . THR A 1 263 ? -11.862 5.333 24.270 1.00 79.12 263 THR A O 1
ATOM 2098 N N . GLU A 1 264 ? -13.719 5.548 25.536 1.00 67.62 264 GLU A N 1
ATOM 2099 C CA . GLU A 1 264 ? -14.649 5.936 24.458 1.00 67.62 264 GLU A CA 1
ATOM 2100 C C . GLU A 1 264 ? -14.764 7.460 24.323 1.00 67.62 264 GLU A C 1
ATOM 2102 O O . GLU A 1 264 ? -14.745 8.153 25.370 1.00 67.62 264 GLU A O 1
#

InterPro domains:
  IPR005074 Peptidase C39, bacteriocin processing [PF03412] (128-254)
  IPR005074 Peptidase C39, bacteriocin processing [PS50990] (126-250)

Foldseek 3Di:
DKDKDFDFDVVQVRHTQKMWIDDDPQKIKIKGFDPWDQDPNHTHGQWIKIWMARNPPRHTPDIDIGGRPDDDPDDQDPVNDDDDDDAQDKDWADDPLDPGTFIAGDHPVDPVVVLVVLLSVVSNCPPVAQDAQLLSQLCVQVVVQVDHDDVVRSSVQQDPDVRDHDPVSSQVVLVVSVKAKDKKADDPVQVQPDPQWWKWAQQPVVRHIWTFPHDDPFWTWIAGSRDSHGTDIDGPVCVCVRRVRSIMMIIHNDHDDRDDDIDD